Protein AF-A0A1G6CTB2-F1 (afdb_monomer)

Organism: NCBI:txid1159017

InterPro domains:
  IPR026988 YaaC-like protein [PF14175] (78-226)

Nearest PDB structures (foldseek):
  6eid-assembly2_B  TM=7.627E-01  e=9.384E+00  Chlamydomonas reinhardtii
  6eig-assembly1_A-2  TM=7.526E-01  e=9.384E+00  Chlamydomonas reinhardtii

Secondary structure (DSSP, 8-state):
---HHHHHHHHHHHHHHHHHHHHHHHHHTSPPP-PPBPEETTEEP------SS--TTSPP---S-HHHHHHHHHHHT----HHHHHHHHHHHHHHHHHHHHHHS-TTTHHHHHHHHHHHHHHHHHHHTT----SS-SEEEEE-SSS--GGGEEEEEESSSHHHHHHHHTT-----S-SS--EEEEEHHHHHHT-TTTHHHHHHH-TTSPP----EEEEEEEEETTTTEEEEEEEE-GGG-SHHHHHHHHTT--

Mean predicted aligned error: 9.95 Å

Foldseek 3Di:
DPPVVVVVVVVVVVVVVVVVVVVVVVVVPPPDPDFDFDDDVPHGDACPDDDPDDPPVDDDDDDPDPLVVVLVVLVVPDPVDPLSVLLSVLSVLLVVLVVVLVVDDPVPNVVSPLSSVLSNLSSVCSVVVQDADQDAQKDWDADPDDDDQQRIKIKRACGHSVQSVCVVVVNHADAPDPVGRTDMDGSLRVQCPDQVCVVVSCVVVVVDDRPDFDWADWGWGADPVVRDIDIDTHGDPVCPDPVNVVVVVVVPD

Sequence (253 aa):
MVDLTERIKTISDKVSANENSIKEIKDSLKPAKKREQLKIGVWPVCAYHAQINPELKSKTILTDSTWEYVEIYLKQKSDGSIKHKNAIFYWQQARNFYKATKSLDNNSKPLTTYYCFLNASKALLEIKKIPYDFSHGVSGRSENGHNNIKNEFVRLKTKGVLSGLCSYFEEAVIPKSKDEPHEEYSLKDVLYNLAYIHRSYNVTYPNQTELFIPILNPKIVRDKIKNKAWMQFELEPEHSNRTTLTRLESLNF

pLDDT: mean 88.49, std 9.58, range [48.53, 98.56]

Radius of gyration: 28.76 Å; Cα contacts (8 Å, |Δi|>4): 269; chains: 1; bounding box: 72×76×70 Å

Solvent-accessible surface area (backbone atoms only — not comparable to full-atom values): 14882 Å² total; per-residue (Å²): 129,83,60,65,67,59,56,52,50,55,50,51,53,52,50,54,51,48,53,50,52,53,47,52,50,52,60,71,66,49,74,78,79,86,74,61,66,34,57,62,87,90,44,74,50,67,90,86,73,96,63,98,76,72,69,82,83,58,82,85,78,90,72,99,42,73,70,56,53,52,51,50,51,50,64,74,68,53,82,80,43,71,45,48,53,48,18,54,53,25,40,53,50,12,54,51,26,49,57,52,31,73,74,45,56,84,85,58,24,61,62,33,47,49,50,14,51,54,24,41,50,49,17,49,32,35,71,71,67,50,73,61,43,94,49,64,18,64,49,78,48,73,56,92,74,76,95,44,54,73,42,28,30,42,31,42,26,67,49,6,45,47,24,29,51,25,49,73,69,74,56,57,63,63,49,77,40,92,91,40,54,29,37,79,45,34,42,46,61,56,48,64,72,33,74,93,48,28,69,65,45,40,73,75,40,71,91,55,84,83,87,74,79,71,73,37,81,75,33,32,33,59,45,79,88,78,72,44,71,48,82,44,64,44,60,48,79,92,57,66,41,70,71,53,48,54,58,58,59,73,65,71,125

Structure (mmCIF, N/CA/C/O backbone):
data_AF-A0A1G6CTB2-F1
#
_entry.id   AF-A0A1G6CTB2-F1
#
loop_
_atom_site.group_PDB
_atom_site.id
_atom_site.type_symbol
_atom_site.label_atom_id
_atom_site.label_alt_id
_atom_site.label_comp_id
_atom_site.label_asym_id
_atom_site.label_entity_id
_atom_site.label_seq_id
_atom_site.pdbx_PDB_ins_code
_atom_site.Cartn_x
_atom_site.Cartn_y
_atom_site.Cartn_z
_atom_site.occupancy
_atom_site.B_iso_or_equiv
_atom_site.auth_seq_id
_atom_site.auth_comp_id
_atom_site.auth_asym_id
_atom_site.auth_atom_id
_atom_site.pdbx_PDB_model_num
ATOM 1 N N . MET A 1 1 ? -46.965 -52.025 43.088 1.00 54.66 1 MET A N 1
ATOM 2 C CA . MET A 1 1 ? -47.226 -50.578 43.239 1.00 54.66 1 MET A CA 1
ATOM 3 C C . MET A 1 1 ? -45.895 -49.877 43.066 1.00 54.66 1 MET A C 1
ATOM 5 O O . MET A 1 1 ? -45.049 -50.025 43.931 1.00 54.66 1 MET A O 1
ATOM 9 N N . VAL A 1 2 ? -45.661 -49.248 41.912 1.00 56.00 2 VAL A N 1
ATOM 10 C CA . VAL A 1 2 ? -44.457 -48.427 41.705 1.00 56.00 2 VAL A CA 1
ATOM 11 C C . VAL A 1 2 ? -44.578 -47.233 42.644 1.00 56.00 2 VAL A C 1
ATOM 13 O O . VAL A 1 2 ? -45.615 -46.567 42.630 1.00 56.00 2 VAL A O 1
ATOM 16 N N . ASP A 1 3 ? -43.569 -47.033 43.485 1.00 72.19 3 ASP A N 1
ATOM 17 C CA . ASP A 1 3 ? -43.557 -46.021 44.533 1.00 72.19 3 ASP A CA 1
ATOM 18 C C . ASP A 1 3 ? -43.755 -44.628 43.914 1.00 72.19 3 ASP A C 1
ATOM 20 O O . ASP A 1 3 ? -42.919 -44.123 43.158 1.00 72.19 3 ASP A O 1
ATOM 24 N N . LEU A 1 4 ? -44.917 -44.021 44.183 1.00 74.75 4 LEU A N 1
ATOM 25 C CA . LEU A 1 4 ? -45.278 -42.692 43.682 1.00 74.75 4 LEU A CA 1
ATOM 26 C C . LEU A 1 4 ? -44.205 -41.657 44.045 1.00 74.75 4 LEU A C 1
ATOM 28 O O . LEU A 1 4 ? -43.952 -40.728 43.279 1.00 74.75 4 LEU A O 1
ATOM 32 N N . THR A 1 5 ? -43.557 -41.853 45.189 1.00 76.38 5 THR A N 1
ATOM 33 C CA . THR A 1 5 ? -42.525 -40.983 45.747 1.00 76.38 5 THR A CA 1
ATOM 34 C C . THR A 1 5 ? -41.281 -40.945 44.860 1.00 76.38 5 THR A C 1
ATOM 36 O O . THR A 1 5 ? -40.728 -39.877 44.592 1.00 76.38 5 THR A O 1
ATOM 39 N N . GLU A 1 6 ? -40.884 -42.094 44.315 1.00 78.94 6 GLU A N 1
ATOM 40 C CA . GLU A 1 6 ? -39.722 -42.230 43.434 1.00 78.94 6 GLU A CA 1
ATOM 41 C C . GLU A 1 6 ? -39.978 -41.583 42.061 1.00 78.94 6 GLU A C 1
ATOM 43 O O . GLU A 1 6 ? -39.122 -40.883 41.508 1.00 78.94 6 GLU A O 1
ATOM 48 N N . ARG A 1 7 ? -41.208 -41.711 41.543 1.00 78.12 7 ARG A N 1
ATOM 49 C CA . ARG A 1 7 ? -41.652 -41.010 40.325 1.00 78.12 7 ARG A CA 1
ATOM 50 C C . ARG A 1 7 ? -41.682 -39.494 40.500 1.00 78.12 7 ARG A C 1
ATOM 52 O O . ARG A 1 7 ? -41.230 -38.785 39.604 1.00 78.12 7 ARG A O 1
ATOM 59 N N . ILE A 1 8 ? -42.183 -39.000 41.633 1.00 83.00 8 ILE A N 1
ATOM 60 C CA . ILE A 1 8 ? -42.217 -37.562 41.943 1.00 83.00 8 ILE A CA 1
ATOM 61 C C . ILE A 1 8 ? -40.796 -37.000 42.022 1.00 83.00 8 ILE A C 1
ATOM 63 O O . ILE A 1 8 ? -40.519 -35.970 41.410 1.00 83.00 8 ILE A O 1
ATOM 67 N N . LYS A 1 9 ? -39.877 -37.707 42.690 1.00 84.94 9 LYS A N 1
ATOM 68 C CA . LYS A 1 9 ? -38.465 -37.310 42.770 1.00 84.94 9 LYS A CA 1
ATOM 69 C C . LYS A 1 9 ? -37.812 -37.247 41.387 1.00 84.94 9 LYS A C 1
ATOM 71 O O . LYS A 1 9 ? -37.237 -36.229 41.026 1.00 84.94 9 LYS A O 1
ATOM 76 N N . THR A 1 10 ? -38.015 -38.278 40.567 1.00 85.62 10 THR A N 1
ATOM 77 C CA . THR A 1 10 ? -37.486 -38.331 39.193 1.00 85.62 10 THR A CA 1
ATOM 78 C C . THR A 1 10 ? -38.015 -37.188 38.317 1.00 85.62 10 THR A C 1
ATOM 80 O O . THR A 1 10 ? -37.289 -36.643 37.486 1.00 85.62 10 THR A O 1
ATOM 83 N N . ILE A 1 11 ? -39.292 -36.822 38.471 1.00 86.38 11 ILE A N 1
ATOM 84 C CA . ILE A 1 11 ? -39.886 -35.685 37.756 1.00 86.38 11 ILE A CA 1
ATOM 85 C C . ILE A 1 11 ? -39.290 -34.368 38.262 1.00 86.38 11 ILE A C 1
ATOM 87 O O . ILE A 1 11 ? -38.926 -33.531 37.441 1.00 86.38 11 ILE A O 1
ATOM 91 N N . SER A 1 12 ? -39.133 -34.205 39.577 1.00 89.62 12 SER A N 1
ATOM 92 C CA . SER A 1 12 ? -38.506 -33.023 40.180 1.00 89.62 12 SER A CA 1
ATOM 93 C C . SER A 1 12 ? -37.077 -32.816 39.673 1.00 89.62 12 SER A C 1
ATOM 95 O O . SER A 1 12 ? -36.737 -31.720 39.236 1.00 89.62 12 SER A O 1
ATOM 97 N N . ASP A 1 13 ? -36.268 -33.877 39.636 1.00 90.38 13 ASP A N 1
ATOM 98 C CA . ASP A 1 13 ? -34.885 -33.819 39.154 1.00 90.38 13 ASP A CA 1
ATOM 99 C C . ASP A 1 13 ? -34.822 -33.425 37.667 1.00 90.38 13 ASP A C 1
ATOM 101 O O . ASP A 1 13 ? -33.994 -32.605 37.262 1.00 90.38 13 ASP A O 1
ATOM 105 N N . LYS A 1 14 ? -35.746 -33.945 36.843 1.00 90.06 14 LYS A N 1
ATOM 106 C CA . LYS A 1 14 ? -35.874 -33.558 35.426 1.00 90.06 14 LYS A CA 1
ATOM 107 C C . LYS A 1 14 ? -36.301 -32.103 35.249 1.00 90.06 14 LYS A C 1
ATOM 109 O O . LYS A 1 14 ? -35.814 -31.444 34.333 1.00 90.06 14 LYS A O 1
ATOM 114 N N . VAL A 1 15 ? -37.199 -31.601 36.096 1.00 91.62 15 VAL A N 1
ATOM 115 C CA . VAL A 1 15 ? -37.617 -30.192 36.072 1.00 91.62 15 VAL A CA 1
ATOM 116 C C . VAL A 1 15 ? -36.431 -29.292 36.408 1.00 91.62 15 VAL A C 1
ATOM 118 O O . VAL A 1 15 ? -36.141 -28.387 35.631 1.00 91.62 15 VAL A O 1
ATOM 121 N N . SER A 1 16 ? -35.677 -29.593 37.467 1.00 90.75 16 SER A N 1
ATOM 122 C CA . SER A 1 16 ? -34.482 -28.821 37.830 1.00 90.75 16 SER A CA 1
ATOM 123 C C . SER A 1 16 ? -33.389 -28.873 36.756 1.00 90.75 16 SER A C 1
ATOM 125 O O . SER A 1 16 ? -32.754 -27.858 36.467 1.00 90.75 16 SER A O 1
ATOM 127 N N . ALA A 1 17 ? -33.182 -30.026 36.111 1.00 90.88 17 ALA A N 1
ATOM 128 C CA . ALA A 1 17 ? -32.253 -30.142 34.987 1.00 90.88 17 ALA A CA 1
ATOM 129 C C . ALA A 1 17 ? -32.685 -29.267 33.797 1.00 90.88 17 ALA A C 1
ATOM 131 O O . ALA A 1 17 ? -31.875 -28.514 33.259 1.00 90.88 17 ALA A O 1
ATOM 132 N N . ASN A 1 18 ? -33.971 -29.300 33.435 1.00 90.06 18 ASN A N 1
ATOM 133 C CA . ASN A 1 18 ? -34.516 -28.471 32.362 1.00 90.06 18 ASN A CA 1
ATOM 134 C C . ASN A 1 18 ? -34.436 -26.974 32.688 1.00 90.06 18 ASN A C 1
ATOM 136 O O . ASN A 1 18 ? -34.104 -26.180 31.812 1.00 90.06 18 ASN A O 1
ATOM 140 N N . GLU A 1 19 ? -34.707 -26.572 33.932 1.00 92.69 19 GLU A N 1
ATOM 141 C CA . GLU A 1 19 ? -34.558 -25.183 34.382 1.00 92.69 19 GLU A CA 1
ATOM 142 C C . GLU A 1 19 ? -33.117 -24.691 34.225 1.00 92.69 19 GLU A C 1
ATOM 144 O O . GLU A 1 19 ? -32.894 -23.584 33.724 1.00 92.69 19 GLU A O 1
ATOM 149 N N . ASN A 1 20 ? -32.139 -25.529 34.576 1.00 90.31 20 ASN A N 1
ATOM 150 C CA . ASN A 1 20 ? -30.723 -25.225 34.391 1.00 90.31 20 ASN A CA 1
ATOM 151 C C . ASN A 1 20 ? -30.353 -25.118 32.906 1.00 90.31 20 ASN A C 1
ATOM 153 O O . ASN A 1 20 ? -29.757 -24.117 32.511 1.00 90.31 20 ASN A O 1
ATOM 157 N N . SER A 1 21 ? -30.778 -26.060 32.059 1.00 89.38 21 SER A N 1
ATOM 158 C CA . SER A 1 21 ? -30.534 -25.984 30.610 1.00 89.38 21 SER A CA 1
ATOM 159 C C . SER A 1 21 ? -31.192 -24.758 29.972 1.00 89.38 21 SER A C 1
ATOM 161 O O . SER A 1 21 ? -30.591 -24.085 29.138 1.00 89.38 21 SER A O 1
ATOM 163 N N . ILE A 1 22 ? -32.411 -24.401 30.387 1.00 89.12 22 ILE A N 1
ATOM 164 C CA . ILE A 1 22 ? -33.092 -23.183 29.924 1.00 89.12 22 ILE A CA 1
ATOM 165 C C . ILE A 1 22 ? -32.323 -21.937 30.368 1.00 89.12 22 ILE A C 1
ATOM 167 O O . ILE A 1 22 ? -32.232 -20.971 29.608 1.00 89.12 22 ILE A O 1
ATOM 171 N N . LYS A 1 23 ? -31.771 -21.933 31.585 1.00 89.50 23 LYS A N 1
ATOM 172 C CA . LYS A 1 23 ? -30.950 -20.831 32.091 1.00 89.50 23 LYS A CA 1
ATOM 173 C C . LYS A 1 23 ? -29.655 -20.688 31.294 1.00 89.50 23 LYS A C 1
ATOM 175 O O . LYS A 1 23 ? -29.348 -19.577 30.876 1.00 89.50 23 LYS A O 1
ATOM 180 N N . GLU A 1 24 ? -28.962 -21.786 31.009 1.00 86.81 24 GLU A N 1
ATOM 181 C CA . GLU A 1 24 ? -27.762 -21.803 30.163 1.00 86.81 24 GLU A CA 1
ATOM 182 C C . GLU A 1 24 ? -28.057 -21.305 28.746 1.00 86.81 24 GLU A C 1
ATOM 184 O O . GLU A 1 24 ? -27.344 -20.444 28.231 1.00 86.81 24 GLU A O 1
ATOM 189 N N . ILE A 1 25 ? -29.157 -21.762 28.139 1.00 83.06 25 ILE A N 1
ATOM 190 C CA . ILE A 1 25 ? -29.600 -21.287 26.824 1.00 83.06 25 ILE A CA 1
ATOM 191 C C . ILE A 1 25 ? -29.887 -19.785 26.879 1.00 83.06 25 ILE A C 1
ATOM 193 O O . ILE A 1 25 ? -29.375 -19.034 26.051 1.00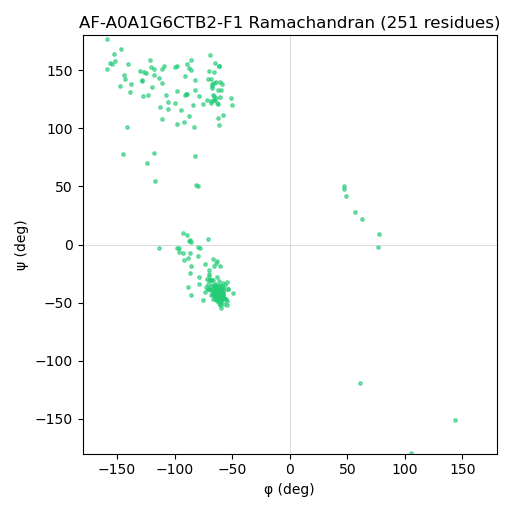 83.06 25 ILE A O 1
ATOM 197 N N . LYS A 1 26 ? -30.642 -19.311 27.877 1.00 83.56 26 LYS A N 1
ATOM 198 C CA . LYS A 1 26 ? -30.921 -17.878 28.055 1.00 83.56 26 LYS A CA 1
ATOM 199 C C . LYS A 1 26 ? -29.645 -17.065 28.248 1.00 83.56 26 LYS A C 1
ATOM 201 O O . LYS A 1 26 ? -29.551 -15.977 27.692 1.00 83.56 26 LYS A O 1
ATOM 206 N N . ASP A 1 27 ? -28.680 -17.572 29.005 1.00 77.12 27 ASP A N 1
ATOM 207 C CA . ASP A 1 27 ? -27.396 -16.909 29.224 1.00 77.12 27 ASP A CA 1
ATOM 208 C C . ASP A 1 27 ? -26.535 -16.891 27.952 1.00 77.12 27 ASP A C 1
ATOM 210 O O . ASP A 1 27 ? -25.906 -15.873 27.671 1.00 77.12 27 ASP A O 1
ATOM 214 N N . SER A 1 28 ? -26.575 -17.949 27.135 1.00 72.56 28 SER A N 1
ATOM 215 C CA . SER A 1 28 ? -25.893 -18.009 25.832 1.00 72.56 28 SER A CA 1
ATOM 216 C C . SER A 1 28 ? -26.527 -17.099 24.771 1.00 72.56 28 SER A C 1
ATOM 218 O O . SER A 1 28 ? -25.828 -16.566 23.913 1.00 72.56 28 SER A O 1
ATOM 220 N N . LEU A 1 29 ? -27.844 -16.883 24.855 1.00 76.19 29 LEU A N 1
ATOM 221 C CA . LEU A 1 29 ? -28.611 -16.013 23.960 1.00 76.19 29 LEU A CA 1
ATOM 222 C C . LEU A 1 29 ? -28.622 -14.549 24.414 1.00 76.19 29 LEU A C 1
ATOM 224 O O . LEU A 1 29 ? -29.130 -13.691 23.687 1.00 76.19 29 LEU A O 1
ATOM 228 N N . LYS A 1 30 ? -28.095 -14.231 25.606 1.00 73.44 30 LYS A N 1
ATOM 229 C CA . LYS A 1 30 ? -28.006 -12.840 26.055 1.00 73.44 30 LYS A CA 1
ATOM 230 C C . LYS A 1 30 ? -27.146 -12.058 25.063 1.00 73.44 30 LYS A C 1
ATOM 232 O O . LYS A 1 30 ? -26.003 -12.446 24.810 1.00 73.44 30 LYS A O 1
ATOM 237 N N . PRO A 1 31 ? -27.646 -10.927 24.535 1.00 67.06 31 PRO A N 1
ATOM 238 C CA . PRO A 1 31 ? -26.844 -10.097 23.659 1.00 67.06 31 PRO A CA 1
ATOM 239 C C . PRO A 1 31 ? -25.588 -9.660 24.408 1.00 67.06 31 PRO A C 1
ATOM 241 O O . PRO A 1 31 ? -25.643 -9.296 25.590 1.00 67.06 31 PRO A O 1
ATOM 244 N N . ALA A 1 32 ? -24.448 -9.694 23.717 1.00 67.38 32 ALA A N 1
ATOM 245 C CA . ALA A 1 32 ? -23.194 -9.225 24.278 1.00 67.38 32 ALA A CA 1
ATOM 246 C C . ALA A 1 32 ? -23.402 -7.818 24.853 1.00 67.38 32 ALA A C 1
ATOM 248 O O . ALA A 1 32 ? -23.899 -6.920 24.168 1.00 67.38 32 ALA A O 1
ATOM 249 N N . LYS A 1 33 ? -23.045 -7.628 26.131 1.00 70.25 33 LYS A N 1
ATOM 250 C CA . LYS A 1 33 ? -23.223 -6.346 26.821 1.00 70.25 33 LYS A CA 1
ATOM 251 C C . LYS A 1 33 ? -22.635 -5.235 25.954 1.00 70.25 33 LYS A C 1
ATOM 253 O O . LYS A 1 33 ? -21.441 -5.264 25.651 1.00 70.25 33 LYS A O 1
ATOM 258 N N . LYS A 1 34 ? -23.461 -4.262 25.557 1.00 71.81 34 LYS A N 1
ATOM 259 C CA . LYS A 1 34 ? -23.013 -3.140 24.729 1.00 71.81 34 LYS A CA 1
ATOM 260 C C . LYS A 1 34 ? -21.960 -2.361 25.516 1.00 71.81 34 LYS A C 1
ATOM 262 O O . LYS A 1 34 ? -22.262 -1.743 26.534 1.00 71.81 34 LYS A O 1
ATOM 267 N N . ARG A 1 35 ? -20.705 -2.457 25.080 1.00 80.56 35 ARG A N 1
ATOM 268 C CA . ARG A 1 35 ? -19.583 -1.726 25.675 1.00 80.56 35 ARG A CA 1
ATOM 269 C C . ARG A 1 35 ? -19.460 -0.381 24.984 1.00 80.56 35 ARG A C 1
ATOM 271 O O . ARG A 1 35 ? -19.454 -0.314 23.748 1.00 80.56 35 ARG A O 1
ATOM 278 N N . GLU A 1 36 ? -19.392 0.668 25.792 1.00 82.81 36 GLU A N 1
ATOM 279 C CA . GLU A 1 36 ? -19.171 2.020 25.303 1.00 82.81 36 GLU A CA 1
ATOM 280 C C . GLU A 1 36 ? -17.757 2.161 24.744 1.00 82.81 36 GLU A C 1
ATOM 282 O O . GLU A 1 36 ? -16.795 1.591 25.267 1.00 82.81 36 GLU A O 1
ATOM 287 N N . GLN A 1 37 ? -17.650 2.925 23.660 1.00 87.94 37 GLN A N 1
ATOM 288 C CA . GLN A 1 37 ? -16.366 3.295 23.090 1.00 87.94 37 GLN A CA 1
ATOM 289 C C . GLN A 1 37 ? -15.609 4.195 24.068 1.00 87.94 37 GLN A C 1
ATOM 291 O O . GLN A 1 37 ? -16.188 5.095 24.680 1.00 87.94 37 GLN A O 1
ATOM 296 N N . LEU A 1 38 ? -14.307 3.958 24.194 1.00 88.62 38 LEU A N 1
ATOM 297 C CA . LEU A 1 38 ? -13.404 4.806 24.952 1.00 88.62 38 LEU A CA 1
ATOM 298 C C . LEU A 1 38 ? -13.412 6.221 24.361 1.00 88.62 38 LEU A C 1
ATOM 300 O O . LEU A 1 38 ? -13.279 6.393 23.150 1.00 88.62 38 LEU A O 1
ATOM 304 N N . LYS A 1 39 ? -13.538 7.232 25.221 1.00 88.19 39 LYS A N 1
ATOM 305 C CA . LYS A 1 39 ? -13.515 8.646 24.837 1.00 88.19 39 LYS A CA 1
ATOM 306 C C . LYS A 1 39 ? -12.456 9.409 25.623 1.00 88.19 39 LYS A C 1
ATOM 308 O O . LYS A 1 39 ? -12.211 9.099 26.789 1.00 88.19 39 LYS A O 1
ATOM 313 N N . ILE A 1 40 ? -11.875 10.424 24.990 1.00 82.75 40 ILE A N 1
ATOM 314 C CA . ILE A 1 40 ? -11.077 11.468 25.639 1.00 82.75 40 ILE A CA 1
ATOM 315 C C . ILE A 1 40 ? -11.890 12.761 25.538 1.00 82.75 40 ILE A C 1
ATOM 317 O O . ILE A 1 40 ? -12.085 13.307 24.451 1.00 82.75 40 ILE A O 1
ATOM 321 N N . GLY A 1 41 ? -12.437 13.213 26.669 1.00 85.38 41 GLY A N 1
ATOM 322 C CA . GLY A 1 41 ? -13.473 14.247 26.673 1.00 85.38 41 GLY A CA 1
ATOM 323 C C . GLY A 1 41 ? -14.708 13.774 25.900 1.00 85.38 41 GLY A C 1
ATOM 324 O O . GLY A 1 41 ? -15.313 12.761 26.250 1.00 85.38 41 GLY A O 1
ATOM 325 N N . VAL A 1 42 ? -15.059 14.485 24.827 1.00 86.62 42 VAL A N 1
ATOM 326 C CA . VAL A 1 42 ? -16.184 14.137 23.937 1.00 86.62 42 VAL A CA 1
ATOM 327 C C . VAL A 1 42 ? -15.773 13.266 22.746 1.00 86.62 42 VAL A C 1
ATOM 329 O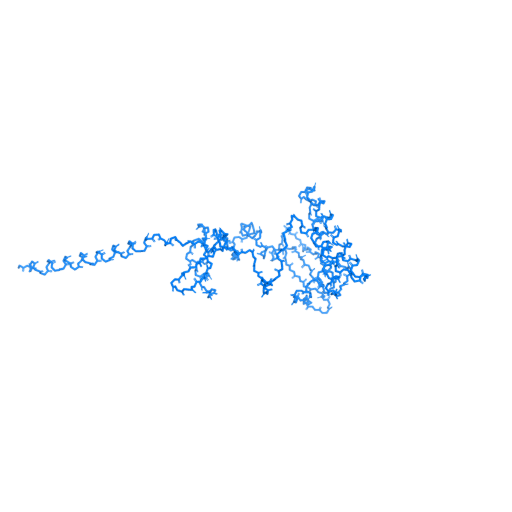 O . VAL A 1 42 ? -16.636 12.687 22.086 1.00 86.62 42 VAL A O 1
ATOM 332 N N . TRP A 1 43 ? -14.470 13.142 22.480 1.00 84.12 43 TRP A N 1
ATOM 333 C CA . TRP A 1 43 ? -13.957 12.535 21.256 1.00 84.12 43 T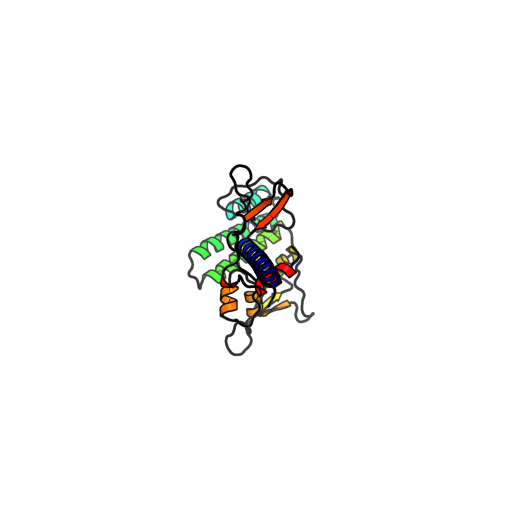RP A CA 1
ATOM 334 C C . TRP A 1 43 ? -13.732 11.030 21.416 1.00 84.12 43 TRP A C 1
ATOM 336 O O . TRP A 1 43 ? -13.060 10.615 22.365 1.00 84.12 43 TRP A O 1
ATOM 346 N N . PRO A 1 44 ? -14.261 10.194 20.505 1.00 86.00 44 PRO A N 1
ATOM 347 C CA . PRO A 1 44 ? -13.996 8.764 20.511 1.00 86.00 44 PRO A CA 1
ATOM 348 C C . PRO A 1 44 ? -12.531 8.469 20.179 1.00 86.00 44 PRO A C 1
ATOM 350 O O . PRO A 1 44 ? -11.967 8.999 19.220 1.00 86.00 44 PRO A O 1
ATOM 353 N N . VAL A 1 45 ? -11.923 7.567 20.947 1.00 85.69 45 VAL A N 1
ATOM 354 C CA . VAL A 1 45 ? -10.611 7.012 20.614 1.00 85.69 45 VAL A CA 1
ATOM 355 C C . VAL A 1 45 ? -10.806 6.008 19.481 1.00 85.69 45 VAL A C 1
ATOM 357 O O . VAL A 1 45 ? -11.566 5.042 19.617 1.00 85.69 45 VAL A O 1
ATOM 360 N N . CYS A 1 46 ? -10.134 6.250 18.357 1.00 79.06 46 CYS A N 1
ATOM 361 C CA . CYS A 1 46 ? -10.169 5.379 17.185 1.00 79.06 46 CYS A CA 1
ATOM 362 C C . CYS A 1 46 ? -8.756 4.887 16.854 1.00 79.06 46 CYS A C 1
ATOM 364 O O . CYS A 1 46 ? -7.765 5.553 17.160 1.00 79.06 46 CYS A O 1
ATOM 366 N N . ALA A 1 47 ? -8.671 3.716 16.228 1.00 71.25 47 ALA A N 1
ATOM 367 C CA . ALA A 1 47 ? -7.427 3.205 15.671 1.00 71.25 47 ALA A CA 1
ATOM 368 C C . ALA A 1 47 ? -7.238 3.836 14.288 1.00 71.25 47 ALA A C 1
ATOM 370 O O . ALA A 1 47 ? -7.912 3.445 13.341 1.00 71.25 47 ALA A O 1
ATOM 371 N N . TYR A 1 48 ? -6.392 4.862 14.188 1.00 64.94 48 TYR A N 1
ATOM 372 C CA . TYR A 1 48 ? -6.237 5.597 12.933 1.00 64.94 48 TYR A CA 1
ATOM 373 C C . TYR A 1 48 ? -5.224 4.929 12.000 1.00 64.94 48 TYR A C 1
ATOM 375 O O . TYR A 1 48 ? -5.538 4.778 10.832 1.00 64.94 48 TYR A O 1
ATOM 383 N N . HIS A 1 49 ? -4.068 4.471 12.498 1.00 64.31 49 HIS A N 1
ATOM 384 C CA . HIS A 1 49 ? -3.067 3.711 11.733 1.00 64.31 49 HIS A CA 1
ATOM 385 C C . HIS A 1 49 ? -2.169 2.908 12.688 1.00 64.31 49 HIS A C 1
ATOM 387 O O . HIS A 1 49 ? -1.933 3.341 13.818 1.00 64.31 49 HIS A O 1
ATOM 393 N N . ALA A 1 50 ? -1.633 1.772 12.235 1.00 58.50 50 ALA A N 1
ATOM 394 C CA . ALA A 1 50 ? -0.551 1.092 12.941 1.00 58.50 50 ALA A CA 1
ATOM 395 C C . ALA A 1 50 ? 0.746 1.901 12.769 1.00 58.50 50 ALA A C 1
ATOM 397 O O . ALA A 1 50 ? 1.156 2.195 11.647 1.00 58.50 50 ALA A O 1
ATOM 398 N N . GLN A 1 51 ? 1.376 2.286 13.877 1.00 61.19 51 GLN A N 1
ATOM 399 C CA . GLN A 1 51 ? 2.679 2.949 13.883 1.00 61.19 51 GLN A CA 1
ATOM 400 C C . GLN A 1 51 ? 3.639 2.127 14.737 1.00 61.19 51 GLN A C 1
ATOM 402 O O . GLN A 1 51 ? 3.316 1.801 15.876 1.00 61.19 51 GLN A O 1
ATOM 407 N N . ILE A 1 52 ? 4.814 1.811 14.190 1.00 57.00 52 ILE A N 1
ATOM 408 C CA . ILE A 1 52 ? 5.835 1.007 14.879 1.00 57.00 52 ILE A CA 1
ATOM 409 C C . ILE A 1 52 ? 6.490 1.816 16.017 1.00 57.00 52 ILE A C 1
ATOM 411 O O . ILE A 1 52 ? 6.839 1.245 17.040 1.00 57.00 52 ILE A O 1
ATOM 415 N N . ASN A 1 53 ? 6.571 3.149 15.889 1.00 73.06 53 ASN A N 1
ATOM 416 C CA . ASN A 1 53 ? 7.093 4.068 16.912 1.00 73.06 53 ASN A CA 1
ATOM 417 C C . ASN A 1 53 ? 6.324 5.409 16.893 1.00 73.06 53 ASN A C 1
ATOM 419 O O . ASN A 1 53 ? 6.807 6.381 16.307 1.00 73.06 53 ASN A O 1
ATOM 423 N N . PRO A 1 54 ? 5.106 5.485 17.463 1.00 68.75 54 PRO A N 1
ATOM 424 C CA . PRO A 1 54 ? 4.301 6.703 17.415 1.00 68.75 54 PRO A CA 1
ATOM 425 C C . PRO A 1 54 ? 4.924 7.832 18.249 1.00 68.75 54 PRO A C 1
ATOM 427 O O . PRO A 1 54 ? 5.084 7.716 19.4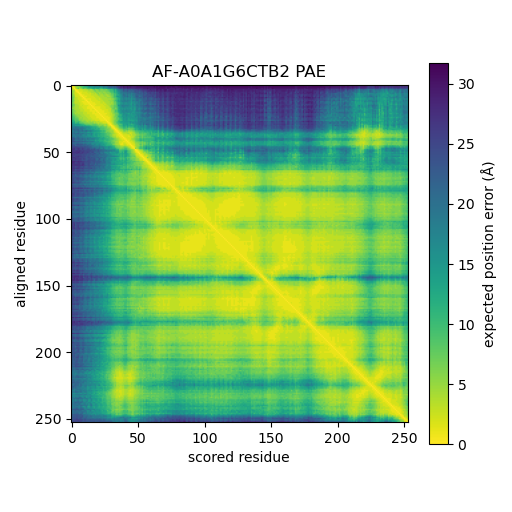66 1.00 68.75 54 PRO A O 1
ATOM 430 N N . GLU A 1 55 ? 5.213 8.974 17.623 1.00 75.69 55 GLU A N 1
ATOM 431 C CA . GLU A 1 55 ? 5.679 10.169 18.333 1.00 75.69 55 GLU A CA 1
ATOM 432 C C . GLU A 1 55 ? 4.492 10.945 18.932 1.00 75.69 55 GLU A C 1
ATOM 434 O O . GLU A 1 55 ? 4.074 11.994 18.437 1.00 75.69 55 GLU A O 1
ATOM 439 N N . LEU A 1 56 ? 3.942 10.426 20.035 1.00 75.69 56 LEU A N 1
ATOM 440 C CA . LEU A 1 56 ? 2.743 10.969 20.698 1.00 75.69 56 LEU A CA 1
ATOM 441 C C . LEU A 1 56 ? 2.922 12.381 21.282 1.00 75.69 56 LEU A C 1
ATOM 443 O O . LEU A 1 56 ? 1.941 13.038 21.618 1.00 75.69 56 LEU A O 1
ATOM 447 N N . LYS A 1 57 ? 4.169 12.839 21.441 1.00 80.25 57 LYS A N 1
ATOM 448 C CA . LYS A 1 57 ? 4.501 14.172 21.970 1.00 80.25 57 LYS A CA 1
ATOM 449 C C . LYS A 1 57 ? 4.669 15.228 20.876 1.00 80.25 57 LYS A C 1
ATOM 451 O O . LYS A 1 57 ? 4.844 16.404 21.196 1.00 80.25 57 LYS A O 1
ATOM 456 N N . SER A 1 58 ? 4.655 14.822 19.608 1.00 78.50 58 SER A N 1
ATOM 457 C CA . SER A 1 58 ? 4.777 15.755 18.492 1.00 78.50 58 SER A CA 1
ATOM 458 C C . SER A 1 58 ? 3.553 16.674 18.426 1.00 78.50 58 SER A C 1
ATOM 460 O O . SER A 1 58 ? 2.440 16.305 18.809 1.00 78.50 58 SER A O 1
ATOM 462 N N . LYS A 1 59 ? 3.750 17.911 17.957 1.00 81.06 59 LYS A N 1
ATOM 463 C CA . LYS A 1 59 ? 2.624 18.819 17.716 1.00 81.06 59 LYS A CA 1
ATOM 464 C C . LYS A 1 59 ? 1.775 18.250 16.582 1.00 81.06 59 LYS A C 1
ATOM 466 O O . LYS A 1 59 ? 2.283 18.048 15.482 1.00 81.06 59 LYS A O 1
ATOM 471 N N . THR A 1 60 ? 0.486 18.042 16.833 1.00 80.31 60 THR A N 1
ATOM 472 C CA . THR A 1 60 ? -0.467 17.690 15.777 1.00 80.31 60 THR A CA 1
ATOM 473 C C . THR A 1 60 ? -0.608 18.861 14.814 1.00 80.31 60 THR A C 1
ATOM 475 O O . THR A 1 60 ? -0.868 19.989 15.233 1.00 80.31 60 THR A O 1
ATOM 478 N N . ILE A 1 61 ? -0.439 18.592 13.523 1.00 82.06 61 ILE A N 1
ATOM 479 C CA . ILE A 1 61 ? -0.574 19.599 12.474 1.00 82.06 61 ILE A CA 1
ATOM 480 C C . ILE A 1 61 ? -1.891 19.348 11.756 1.00 82.06 61 ILE A C 1
ATOM 482 O O . ILE A 1 61 ? -2.092 18.292 11.160 1.00 82.06 61 ILE A O 1
ATOM 486 N N . LEU A 1 62 ? -2.795 20.322 11.849 1.00 85.25 62 LEU A N 1
ATOM 487 C CA . LEU A 1 62 ? -4.050 20.321 11.111 1.00 85.25 62 LEU A CA 1
ATOM 488 C C . LEU A 1 62 ? -3.781 20.889 9.718 1.00 85.25 62 LEU A C 1
ATOM 490 O O . LEU A 1 62 ? -3.319 22.020 9.585 1.00 85.25 62 LEU A O 1
ATOM 494 N N . THR A 1 63 ? -4.037 20.090 8.689 1.00 87.75 63 THR A N 1
ATOM 495 C CA . THR A 1 63 ? -3.888 20.493 7.291 1.00 87.75 63 THR A CA 1
ATOM 496 C C . THR A 1 63 ? -4.995 19.866 6.456 1.00 87.75 63 THR A C 1
ATOM 498 O O . THR A 1 63 ? -5.397 18.728 6.691 1.00 87.75 63 THR A O 1
ATOM 501 N N . ASP A 1 64 ? -5.486 20.623 5.487 1.00 90.94 64 ASP A N 1
ATOM 502 C CA . ASP A 1 64 ? -6.407 20.189 4.438 1.00 90.94 64 ASP A CA 1
ATOM 503 C C . ASP A 1 64 ? -5.669 19.626 3.206 1.00 90.94 64 ASP A C 1
ATOM 505 O O . ASP A 1 64 ? -6.282 18.996 2.344 1.00 90.94 64 ASP A O 1
ATOM 509 N N . SER A 1 65 ? -4.343 19.807 3.131 1.00 93.19 65 SER A N 1
ATOM 510 C CA . SER A 1 65 ? -3.511 19.430 1.990 1.00 93.19 65 SER A CA 1
ATOM 511 C C . SER A 1 65 ? -2.159 18.873 2.438 1.00 93.19 65 SER A C 1
ATOM 513 O O . SER A 1 65 ? -1.201 19.600 2.713 1.00 93.19 65 SER A O 1
ATOM 515 N N . THR A 1 66 ? -2.036 17.544 2.415 1.00 92.94 66 THR A N 1
ATOM 516 C CA . THR A 1 66 ? -0.762 16.851 2.676 1.00 92.94 66 THR A CA 1
ATOM 517 C C . THR A 1 66 ? 0.343 17.291 1.713 1.00 92.94 66 THR A C 1
ATOM 519 O O . THR A 1 66 ? 1.503 17.397 2.109 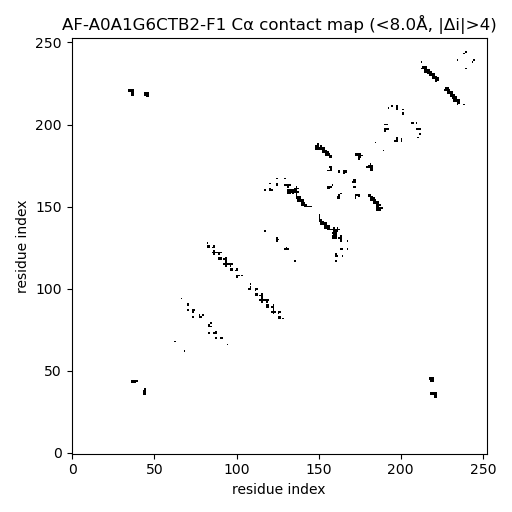1.00 92.94 66 THR A O 1
ATOM 522 N N . TRP A 1 67 ? -0.014 17.618 0.466 1.00 96.06 67 TRP A N 1
ATOM 523 C CA . TRP A 1 67 ? 0.906 18.151 -0.538 1.00 96.06 67 TRP A CA 1
ATOM 524 C C . TRP A 1 67 ? 1.550 19.468 -0.106 1.00 96.06 67 TRP A C 1
ATOM 526 O O . TRP A 1 67 ? 2.766 19.620 -0.221 1.00 96.06 67 TRP A O 1
ATOM 536 N N . GLU A 1 68 ? 0.747 20.410 0.385 1.00 95.19 68 GLU A N 1
ATOM 537 C CA . GLU A 1 68 ? 1.230 21.731 0.798 1.00 95.19 68 GLU A CA 1
ATOM 538 C C . GLU A 1 68 ? 1.993 21.659 2.107 1.00 95.19 68 GLU A C 1
ATOM 540 O O . GLU A 1 68 ? 3.061 22.259 2.218 1.00 95.19 68 GLU A O 1
ATOM 545 N N . TYR A 1 69 ? 1.502 20.864 3.058 1.00 94.62 69 TYR A N 1
ATOM 546 C CA . TYR A 1 69 ? 2.200 20.635 4.313 1.00 94.62 69 TYR A CA 1
ATOM 547 C C . TYR A 1 69 ? 3.632 20.131 4.083 1.00 94.62 69 TYR A C 1
ATOM 549 O O . TYR A 1 69 ? 4.584 20.727 4.589 1.00 94.62 69 TYR A O 1
ATOM 557 N N . VAL A 1 70 ? 3.801 19.074 3.282 1.00 95.25 70 VAL A N 1
ATOM 558 C CA . VAL A 1 70 ? 5.132 18.524 2.991 1.00 95.25 70 VAL A CA 1
ATOM 559 C C . VAL A 1 70 ? 5.979 19.532 2.216 1.00 95.25 70 VAL A C 1
ATOM 561 O O . VAL A 1 70 ? 7.151 19.700 2.531 1.00 95.25 70 VAL A O 1
ATOM 564 N N . GLU A 1 71 ? 5.414 20.261 1.251 1.00 96.06 71 GLU A N 1
ATOM 565 C CA . GLU A 1 71 ? 6.167 21.273 0.502 1.00 96.06 71 GLU A CA 1
ATOM 566 C C . GLU A 1 71 ? 6.694 22.396 1.414 1.00 96.06 71 GLU A C 1
ATOM 568 O O . GLU A 1 71 ? 7.859 22.786 1.306 1.00 96.06 71 GLU A O 1
ATOM 573 N N . ILE A 1 72 ? 5.865 22.889 2.340 1.00 94.88 72 ILE A N 1
ATOM 574 C CA . ILE A 1 72 ? 6.256 23.884 3.348 1.00 94.88 72 ILE A CA 1
ATOM 575 C C . ILE A 1 72 ? 7.322 23.303 4.275 1.00 94.88 72 ILE A C 1
ATO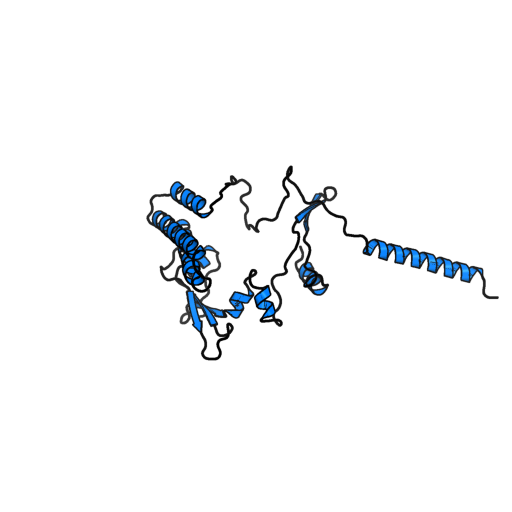M 577 O O . ILE A 1 72 ? 8.339 23.957 4.507 1.00 94.88 72 ILE A O 1
ATOM 581 N N . TYR A 1 73 ? 7.127 22.075 4.763 1.00 93.81 73 TYR A N 1
ATOM 582 C CA . TYR A 1 73 ? 8.093 21.385 5.616 1.00 93.81 73 TYR A CA 1
ATOM 583 C C . TYR A 1 73 ? 9.463 21.279 4.937 1.00 93.81 73 TYR A C 1
ATOM 585 O O . TYR A 1 73 ? 10.480 21.636 5.535 1.00 93.81 73 TYR A O 1
ATOM 593 N N . LEU A 1 74 ? 9.491 20.860 3.667 1.00 95.44 74 LEU A N 1
ATOM 594 C CA . LEU A 1 74 ? 10.716 20.805 2.880 1.00 95.44 74 LEU A CA 1
ATOM 595 C C . LEU A 1 74 ? 11.329 22.203 2.763 1.00 95.44 74 LEU A C 1
ATOM 597 O O . LEU A 1 74 ? 12.485 22.382 3.126 1.00 95.44 74 LEU A O 1
ATOM 601 N N . LYS A 1 75 ? 10.584 23.229 2.345 1.00 95.12 75 LYS A N 1
ATOM 602 C CA . LYS A 1 75 ? 11.135 24.591 2.211 1.00 95.12 75 LYS A CA 1
ATOM 603 C C . LYS A 1 75 ? 11.713 25.135 3.525 1.00 95.12 75 LYS A C 1
ATOM 605 O O . LYS A 1 75 ? 12.797 25.706 3.511 1.00 95.12 75 LYS A O 1
ATOM 610 N N . GLN A 1 76 ? 11.036 24.915 4.653 1.00 94.12 76 GLN A N 1
ATOM 611 C CA . GLN A 1 76 ? 11.482 25.371 5.976 1.00 94.12 76 GLN A CA 1
ATOM 612 C C . GLN A 1 76 ? 12.742 24.656 6.472 1.00 94.12 76 GLN A C 1
ATOM 614 O O . GLN A 1 76 ? 13.558 25.259 7.163 1.00 94.12 76 GLN A O 1
ATOM 619 N N . LYS A 1 77 ? 12.896 23.368 6.152 1.00 92.56 77 LYS A N 1
ATOM 620 C CA . LYS A 1 77 ? 14.046 22.547 6.564 1.00 92.56 77 LYS A CA 1
ATOM 621 C C . LYS A 1 77 ? 15.181 22.534 5.542 1.00 92.56 77 LYS A C 1
ATOM 623 O O . LYS A 1 77 ? 16.101 21.735 5.679 1.00 92.56 77 LYS A O 1
ATOM 628 N N . SER A 1 78 ? 15.113 23.393 4.529 1.00 91.81 78 SER A N 1
ATOM 629 C CA . SER A 1 78 ? 16.115 23.454 3.474 1.00 91.81 78 SER A CA 1
ATOM 630 C C . SER A 1 78 ? 17.484 23.848 4.008 1.00 91.81 78 SER A C 1
ATOM 632 O O . SER A 1 78 ? 17.664 24.943 4.529 1.00 91.81 78 SER A O 1
ATOM 634 N N . ASP A 1 79 ? 18.466 22.976 3.786 1.00 91.25 79 ASP A N 1
ATOM 635 C CA . ASP A 1 79 ? 19.889 23.237 4.025 1.00 91.25 79 ASP A CA 1
ATOM 636 C C . ASP A 1 79 ? 20.587 23.887 2.812 1.00 91.25 79 ASP A C 1
ATOM 638 O O . ASP A 1 79 ? 21.794 24.112 2.820 1.00 91.25 79 ASP A O 1
ATOM 642 N N . GLY A 1 80 ? 19.835 24.183 1.743 1.00 90.38 80 GLY A N 1
ATOM 643 C CA . GLY A 1 80 ? 20.349 24.773 0.504 1.00 90.38 80 GLY A CA 1
ATOM 644 C C . GLY A 1 80 ? 21.090 23.788 -0.407 1.00 90.38 80 GLY A C 1
ATOM 645 O O . GLY A 1 80 ? 21.486 24.174 -1.513 1.00 90.38 80 GLY A O 1
ATOM 646 N N . SER A 1 81 ? 21.241 22.526 0.009 1.00 94.44 81 SER A N 1
ATOM 647 C CA . SER A 1 81 ? 21.918 21.493 -0.772 1.00 94.44 81 SER A CA 1
ATOM 648 C C . SER A 1 81 ? 21.177 21.168 -2.069 1.00 94.44 81 SER A C 1
ATOM 650 O O . SER A 1 81 ? 19.962 21.352 -2.205 1.00 94.44 81 SER A O 1
ATOM 652 N N . ILE A 1 82 ? 21.918 20.634 -3.044 1.00 94.94 82 ILE A N 1
ATOM 653 C CA . ILE A 1 82 ? 21.339 20.182 -4.313 1.00 94.94 82 ILE A CA 1
ATOM 654 C C . ILE A 1 82 ? 20.283 19.089 -4.100 1.00 94.94 82 ILE A C 1
ATOM 656 O O . ILE A 1 82 ? 19.235 19.132 -4.736 1.00 94.94 82 ILE A O 1
ATOM 660 N N . LYS A 1 83 ? 20.506 18.171 -3.147 1.00 93.94 83 LYS A N 1
ATOM 661 C CA . LYS A 1 83 ? 19.542 17.116 -2.800 1.00 93.94 83 LYS A CA 1
ATOM 662 C C . LYS A 1 83 ? 18.232 17.706 -2.295 1.00 93.94 83 LYS A C 1
ATOM 664 O O . LYS A 1 83 ? 17.159 17.302 -2.728 1.00 93.94 83 LYS A O 1
ATOM 669 N N . HIS A 1 84 ? 18.309 18.723 -1.440 1.00 96.00 84 HIS A N 1
ATOM 670 C CA . HIS A 1 84 ? 17.119 19.372 -0.902 1.00 96.00 84 HIS A CA 1
ATOM 671 C C . HIS A 1 84 ? 16.317 20.114 -1.978 1.00 96.00 84 HIS A C 1
ATOM 673 O O . HIS A 1 84 ? 15.089 20.021 -2.027 1.00 96.00 84 HIS A O 1
ATOM 679 N N . LYS A 1 85 ? 17.009 20.798 -2.898 1.00 96.69 85 LYS A N 1
ATOM 680 C CA . LYS A 1 85 ? 16.380 21.432 -4.070 1.00 96.69 85 LYS A CA 1
ATOM 681 C C . LYS A 1 85 ? 15.714 20.395 -4.981 1.00 96.69 85 LYS A C 1
ATOM 683 O O . LYS A 1 85 ? 14.562 20.585 -5.371 1.00 96.69 85 LYS A O 1
ATOM 688 N N . ASN A 1 86 ? 16.396 19.281 -5.253 1.00 97.06 86 ASN A N 1
ATOM 689 C CA . ASN A 1 86 ? 15.850 18.168 -6.030 1.00 97.06 86 ASN A CA 1
ATOM 690 C C . ASN A 1 86 ? 14.610 17.569 -5.363 1.00 97.06 86 ASN A C 1
ATOM 692 O O . ASN A 1 86 ? 13.621 17.305 -6.040 1.00 97.06 86 ASN A O 1
ATOM 696 N N . ALA A 1 87 ? 14.620 17.406 -4.039 1.00 97.75 87 ALA A N 1
ATOM 697 C CA . ALA A 1 87 ? 13.479 16.878 -3.305 1.00 97.75 87 ALA A CA 1
ATOM 698 C C . ALA A 1 87 ? 12.225 17.744 -3.458 1.00 97.75 87 ALA A C 1
ATOM 700 O O . ALA A 1 87 ? 11.151 17.220 -3.754 1.00 97.75 87 ALA A O 1
ATOM 701 N N . ILE A 1 88 ? 12.361 19.067 -3.310 1.00 97.94 88 ILE A N 1
ATOM 702 C CA . ILE A 1 88 ? 11.253 20.012 -3.521 1.00 97.94 88 ILE A CA 1
ATOM 703 C C . ILE A 1 88 ? 10.739 19.905 -4.961 1.00 97.94 88 ILE A C 1
ATOM 705 O O . ILE A 1 88 ? 9.531 19.817 -5.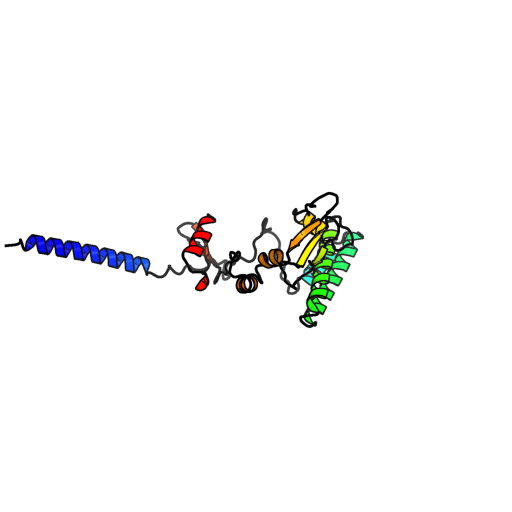179 1.00 97.94 88 ILE A O 1
ATOM 709 N N . PHE A 1 89 ? 11.645 19.855 -5.939 1.00 98.00 89 PHE A N 1
ATOM 710 C CA . PHE A 1 89 ? 11.289 19.739 -7.352 1.00 98.00 89 PHE A CA 1
ATOM 711 C C . PHE A 1 89 ? 10.540 18.435 -7.669 1.00 98.00 89 PHE A C 1
ATOM 713 O O . PHE A 1 89 ? 9.492 18.458 -8.317 1.00 98.00 89 PHE A O 1
ATOM 720 N N . TYR A 1 90 ? 11.024 17.289 -7.185 1.00 98.44 90 TYR A N 1
ATOM 721 C CA . TYR A 1 90 ? 10.343 16.006 -7.358 1.00 98.44 90 TYR A CA 1
ATOM 722 C C . TYR A 1 90 ? 8.990 15.970 -6.643 1.00 98.44 90 TYR A C 1
ATOM 724 O O . TYR A 1 90 ? 8.020 15.468 -7.207 1.00 98.44 90 TYR A O 1
ATOM 732 N N . TRP A 1 91 ? 8.882 16.555 -5.448 1.00 98.50 91 TRP A N 1
ATOM 733 C CA . TRP A 1 91 ? 7.611 16.654 -4.731 1.00 98.50 91 TRP A CA 1
ATOM 734 C C . TRP A 1 91 ? 6.568 17.465 -5.512 1.00 98.50 91 TRP A C 1
ATOM 736 O O . TRP A 1 91 ? 5.415 17.050 -5.643 1.00 98.50 91 TRP A O 1
ATOM 746 N N . GLN A 1 92 ? 6.979 18.588 -6.105 1.00 98.38 92 GLN A N 1
ATOM 747 C CA . GLN A 1 92 ? 6.117 19.403 -6.962 1.00 98.38 92 GLN A CA 1
ATOM 748 C C . GLN A 1 92 ? 5.694 18.654 -8.232 1.00 98.38 92 GLN A C 1
ATOM 750 O O . GLN A 1 92 ? 4.519 18.688 -8.602 1.00 98.38 92 GLN A O 1
ATOM 755 N N . GLN A 1 93 ? 6.613 17.926 -8.875 1.00 98.25 93 GLN A N 1
ATOM 756 C CA . GLN A 1 93 ? 6.268 17.064 -10.009 1.00 98.25 93 GLN A CA 1
ATOM 757 C C . GLN A 1 93 ? 5.258 15.984 -9.611 1.00 98.25 93 GLN A C 1
ATOM 759 O O . GLN A 1 93 ? 4.256 15.807 -10.302 1.00 98.25 93 GLN A O 1
ATOM 764 N N . ALA A 1 94 ? 5.470 15.307 -8.480 1.00 98.56 94 ALA A N 1
ATOM 765 C CA . ALA A 1 94 ? 4.543 14.305 -7.961 1.00 98.56 94 ALA A CA 1
ATOM 766 C C . ALA A 1 94 ? 3.142 14.896 -7.736 1.00 98.56 94 ALA A C 1
ATOM 768 O O . ALA A 1 94 ? 2.151 14.335 -8.207 1.00 98.56 94 ALA A O 1
ATOM 769 N N . ARG A 1 95 ? 3.058 16.084 -7.121 1.00 98.25 95 ARG A N 1
ATOM 770 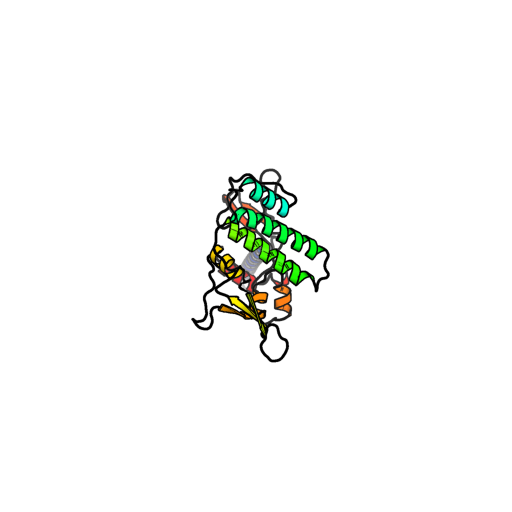C CA . ARG A 1 95 ? 1.801 16.825 -6.937 1.00 98.25 95 ARG A CA 1
ATOM 771 C C . ARG A 1 95 ? 1.107 17.119 -8.268 1.00 98.25 95 ARG A C 1
ATOM 773 O O . ARG A 1 95 ? -0.112 16.983 -8.369 1.00 98.25 95 ARG A O 1
ATOM 780 N N . ASN A 1 96 ? 1.859 17.528 -9.287 1.00 98.00 96 ASN A N 1
ATOM 781 C CA . ASN A 1 96 ? 1.306 17.823 -10.608 1.00 98.00 96 ASN A CA 1
ATOM 782 C C . ASN A 1 96 ? 0.775 16.557 -11.293 1.00 98.00 96 ASN A C 1
ATOM 784 O O . ASN A 1 96 ? -0.342 16.574 -11.808 1.00 98.00 96 ASN A O 1
ATOM 788 N N . PHE A 1 97 ? 1.504 15.439 -11.218 1.00 98.25 97 PHE A N 1
ATOM 789 C CA . PHE A 1 97 ? 1.021 14.146 -11.708 1.00 98.25 97 PHE A CA 1
ATOM 790 C C . PHE A 1 97 ? -0.228 13.670 -10.959 1.00 98.25 97 PHE A C 1
ATOM 792 O O . PHE A 1 97 ? -1.156 13.164 -11.589 1.00 98.25 97 PHE A O 1
ATOM 799 N N . TYR A 1 98 ? -0.308 13.878 -9.643 1.00 97.62 98 TYR A N 1
ATOM 800 C CA . TYR A 1 98 ? -1.515 13.594 -8.864 1.00 97.62 98 TYR A CA 1
ATOM 801 C C . TYR A 1 98 ? -2.719 14.407 -9.359 1.00 97.62 98 TYR A C 1
ATOM 803 O O . TYR A 1 98 ? -3.784 13.841 -9.611 1.00 97.62 98 TYR A O 1
ATOM 811 N N . LYS A 1 99 ? -2.549 15.723 -9.548 1.00 97.00 99 LYS A N 1
ATOM 812 C CA . LYS A 1 99 ? -3.607 16.601 -10.072 1.00 97.00 99 LYS A CA 1
ATOM 813 C C . LYS A 1 99 ? -4.063 16.159 -11.464 1.00 97.00 99 LYS A C 1
ATOM 815 O O . LYS A 1 99 ? -5.262 16.014 -11.676 1.00 97.00 99 LYS A O 1
ATOM 820 N N . ALA A 1 100 ? -3.125 15.870 -12.366 1.00 96.81 100 ALA A N 1
ATOM 821 C CA . ALA A 1 100 ? -3.433 15.371 -13.706 1.00 96.81 100 ALA A CA 1
ATOM 822 C C . ALA A 1 100 ? -4.177 14.025 -13.663 1.00 96.81 100 ALA A C 1
ATOM 824 O O . ALA A 1 100 ? -5.175 13.841 -14.349 1.00 96.81 100 ALA A O 1
ATOM 825 N N . THR A 1 101 ? -3.764 13.103 -12.788 1.00 97.44 101 THR A N 1
ATOM 826 C CA . THR A 1 101 ? -4.427 11.798 -12.609 1.00 97.44 101 THR A CA 1
ATOM 827 C C . THR A 1 101 ? -5.915 11.946 -12.276 1.00 97.44 101 THR A C 1
ATOM 829 O O . THR A 1 101 ? -6.731 11.132 -12.702 1.00 97.44 101 THR A O 1
ATOM 832 N N . LYS A 1 102 ? -6.304 12.985 -11.525 1.00 95.81 102 LYS A N 1
ATOM 833 C CA . LYS A 1 102 ? -7.710 13.215 -11.163 1.00 95.81 102 LYS A CA 1
ATOM 834 C C . LYS A 1 102 ? -8.584 13.640 -12.346 1.00 95.81 102 LYS A C 1
ATOM 836 O O . LYS A 1 102 ? -9.780 13.377 -12.291 1.00 95.81 102 LYS A O 1
ATOM 841 N N . SER A 1 103 ? -8.013 14.250 -13.386 1.00 94.88 103 SER A N 1
ATOM 842 C CA . SER A 1 103 ? -8.747 14.698 -14.578 1.00 94.88 103 SER A CA 1
ATOM 843 C C . SER A 1 103 ? -8.704 13.711 -15.750 1.00 94.88 103 SER A C 1
ATOM 845 O O . SER A 1 103 ? -9.354 13.955 -16.760 1.00 94.88 103 SER A O 1
ATOM 847 N N . LEU A 1 104 ? -7.932 12.627 -15.646 1.00 95.88 104 LEU A N 1
ATOM 848 C CA . LEU A 1 104 ? -7.805 11.617 -16.698 1.00 95.88 104 LEU A CA 1
ATOM 849 C C . LEU A 1 104 ? -8.895 10.541 -16.620 1.00 95.88 104 LEU A C 1
ATOM 851 O O . LEU A 1 104 ? -9.481 10.287 -15.564 1.00 95.88 104 LEU A O 1
ATOM 855 N N . ASP A 1 105 ? -9.124 9.863 -17.742 1.00 95.81 105 ASP A N 1
ATOM 856 C CA . ASP A 1 105 ? -9.931 8.648 -17.803 1.00 95.81 105 ASP A CA 1
ATOM 857 C C . ASP A 1 105 ? -9.228 7.468 -17.101 1.00 95.81 105 ASP A C 1
ATOM 859 O O . ASP A 1 105 ? -8.020 7.484 -16.850 1.00 95.81 105 ASP A O 1
ATOM 863 N N . ASN A 1 106 ? -9.983 6.417 -16.772 1.00 92.38 106 ASN A N 1
ATOM 864 C CA . ASN A 1 106 ? -9.454 5.287 -16.004 1.00 92.38 106 ASN A CA 1
ATOM 865 C C . ASN A 1 106 ? -8.325 4.516 -16.708 1.00 92.38 106 ASN A C 1
ATOM 867 O O . ASN A 1 106 ? -7.475 3.975 -16.005 1.00 92.38 106 ASN A O 1
ATOM 871 N N . ASN A 1 107 ? -8.273 4.494 -18.043 1.00 93.56 107 ASN A N 1
ATOM 872 C CA . ASN A 1 107 ? -7.219 3.794 -18.782 1.00 93.56 107 ASN A CA 1
ATOM 873 C C . ASN A 1 107 ? -5.921 4.610 -18.820 1.00 93.56 107 ASN A C 1
ATOM 875 O O . ASN A 1 107 ? -4.835 4.037 -18.857 1.00 93.56 107 ASN A O 1
ATOM 879 N N . SER A 1 108 ? -6.023 5.939 -18.749 1.00 93.62 108 SER A N 1
ATOM 880 C CA . SER A 1 108 ? -4.873 6.854 -18.743 1.00 93.62 108 SER A CA 1
ATOM 881 C C . SER A 1 108 ? -4.284 7.100 -17.347 1.00 93.62 108 SER A C 1
ATOM 883 O O . SER A 1 108 ? -3.101 7.423 -17.214 1.00 93.62 108 SER A O 1
ATOM 885 N N . LYS A 1 109 ? -5.079 6.922 -16.281 1.00 96.44 109 LYS A N 1
ATOM 886 C CA . LYS A 1 109 ? -4.649 7.110 -14.879 1.00 96.44 109 LYS A CA 1
ATOM 887 C C . LYS A 1 109 ? -3.402 6.324 -14.446 1.00 96.44 109 LYS A C 1
ATOM 889 O O . LYS A 1 109 ? -2.633 6.888 -13.660 1.00 96.44 109 LYS A O 1
ATOM 894 N N . PRO A 1 110 ? -3.169 5.061 -14.862 1.00 94.94 110 PRO A N 1
ATOM 895 C CA . PRO A 1 110 ? -2.049 4.273 -14.350 1.00 94.94 110 PRO A CA 1
ATOM 896 C C . PRO A 1 110 ? -0.688 4.928 -14.593 1.00 94.94 110 PRO A C 1
ATOM 898 O O . PRO A 1 110 ? 0.142 4.960 -13.688 1.00 94.94 110 PRO A O 1
ATOM 901 N N . LEU A 1 111 ? -0.475 5.522 -15.771 1.00 94.69 111 LEU A N 1
ATOM 902 C CA . LEU A 1 111 ? 0.807 6.130 -16.128 1.00 94.69 111 LEU A CA 1
ATOM 903 C C . LEU A 1 111 ? 1.121 7.355 -15.261 1.00 94.69 111 LEU A C 1
ATOM 905 O O . LEU A 1 111 ? 2.217 7.481 -14.716 1.00 94.69 111 LEU A O 1
ATOM 909 N N . THR A 1 112 ? 0.159 8.260 -15.090 1.00 97.19 112 THR A N 1
ATOM 910 C CA . THR A 1 112 ? 0.364 9.452 -14.256 1.00 97.19 112 THR A CA 1
ATOM 911 C C . THR A 1 112 ? 0.431 9.101 -12.775 1.00 97.19 112 THR A C 1
ATOM 913 O O . THR A 1 112 ? 1.218 9.697 -12.043 1.00 97.19 112 THR A O 1
ATOM 916 N N . THR A 1 113 ? -0.316 8.087 -12.332 1.00 97.12 113 THR A N 1
ATOM 917 C CA . THR A 1 113 ? -0.214 7.554 -10.965 1.00 97.12 113 THR A CA 1
ATOM 918 C C . THR A 1 113 ? 1.183 6.993 -10.710 1.00 97.12 113 THR A C 1
ATOM 920 O O . THR A 1 113 ? 1.796 7.299 -9.688 1.00 97.12 113 THR A O 1
ATOM 923 N N . TYR A 1 114 ? 1.725 6.240 -11.669 1.00 96.44 114 TYR A N 1
ATOM 924 C CA . TYR A 1 114 ? 3.078 5.704 -11.609 1.00 96.44 114 TYR A CA 1
ATOM 925 C C . TYR A 1 114 ? 4.122 6.816 -11.432 1.00 96.44 114 TYR A C 1
ATOM 927 O O . TYR A 1 114 ? 4.921 6.775 -10.496 1.00 96.44 114 TYR A O 1
ATOM 935 N N . TYR A 1 115 ? 4.081 7.861 -12.265 1.00 97.75 115 TYR A N 1
ATOM 936 C CA . TYR A 1 115 ? 5.021 8.980 -12.146 1.00 97.75 115 TYR A CA 1
ATOM 937 C C . TYR A 1 115 ? 4.792 9.852 -10.907 1.00 97.75 115 TYR A C 1
ATOM 939 O O . TYR A 1 115 ? 5.750 10.440 -10.400 1.00 97.75 115 TYR A O 1
ATOM 947 N N . CYS A 1 116 ? 3.567 9.915 -10.379 1.00 98.25 116 CYS A N 1
ATOM 948 C CA . CYS A 1 116 ? 3.296 10.533 -9.083 1.00 98.25 116 CYS A CA 1
ATOM 949 C C . CYS A 1 116 ? 4.091 9.829 -7.976 1.00 98.25 116 CYS A C 1
ATOM 951 O O . CYS A 1 116 ? 4.874 10.476 -7.278 1.00 98.25 116 CYS A O 1
ATOM 953 N N . PHE A 1 117 ? 3.949 8.507 -7.852 1.00 97.62 117 PHE A N 1
ATOM 954 C CA . PHE A 1 117 ? 4.663 7.741 -6.829 1.00 97.62 117 PHE A CA 1
ATOM 955 C C . PHE A 1 117 ? 6.171 7.721 -7.062 1.00 97.62 117 PHE A C 1
ATOM 957 O O . PHE A 1 117 ? 6.918 7.969 -6.123 1.00 97.62 117 PHE A O 1
ATOM 964 N N . LEU A 1 118 ? 6.631 7.536 -8.303 1.00 98.06 118 LEU A N 1
ATOM 965 C CA . LEU A 1 118 ? 8.058 7.547 -8.629 1.00 98.06 118 LEU A CA 1
ATOM 966 C C . LEU A 1 118 ? 8.739 8.845 -8.170 1.00 98.06 118 LEU A C 1
ATOM 968 O O . LEU A 1 118 ? 9.805 8.806 -7.558 1.00 98.06 118 LEU A O 1
ATOM 972 N N . ASN A 1 119 ? 8.131 10.001 -8.453 1.00 98.38 119 ASN A N 1
ATOM 973 C CA . ASN A 1 119 ? 8.694 11.288 -8.050 1.00 98.38 119 ASN A CA 1
ATOM 974 C C . ASN A 1 119 ? 8.562 11.530 -6.539 1.00 98.38 119 ASN A C 1
ATOM 976 O O . ASN A 1 119 ? 9.494 12.051 -5.931 1.00 98.38 119 ASN A O 1
ATOM 980 N N . ALA A 1 120 ? 7.470 11.097 -5.903 1.00 98.31 120 ALA A N 1
ATOM 981 C CA . ALA A 1 120 ? 7.351 11.159 -4.446 1.00 98.31 120 ALA A CA 1
ATOM 982 C C . ALA A 1 120 ? 8.443 10.319 -3.752 1.00 98.31 120 ALA A C 1
ATOM 984 O O . ALA A 1 120 ? 9.074 10.787 -2.804 1.00 98.31 120 ALA A O 1
ATOM 985 N N . SER A 1 121 ? 8.734 9.121 -4.270 1.00 98.06 121 SER A N 1
ATOM 986 C CA . SER A 1 121 ? 9.828 8.269 -3.795 1.00 98.06 121 SER A CA 1
ATOM 987 C C . SER A 1 121 ? 11.189 8.931 -3.990 1.00 98.06 121 SER A C 1
ATOM 989 O O . SER A 1 121 ? 11.976 8.962 -3.049 1.00 98.06 121 SER A O 1
ATOM 991 N N . LYS A 1 122 ? 11.463 9.536 -5.155 1.00 98.25 122 LYS A N 1
ATOM 992 C CA . LYS A 1 122 ? 12.702 10.312 -5.361 1.00 98.25 122 LYS A CA 1
ATOM 993 C C . LYS A 1 122 ? 12.842 11.431 -4.330 1.00 98.25 122 LYS A C 1
ATOM 995 O O . LYS A 1 122 ? 13.897 11.556 -3.720 1.00 98.25 122 LYS A O 1
ATOM 1000 N N . ALA A 1 123 ? 11.779 12.201 -4.082 1.00 98.19 123 ALA A N 1
ATOM 1001 C CA . ALA A 1 123 ? 11.799 13.269 -3.083 1.00 98.19 123 ALA A CA 1
ATOM 1002 C C . ALA A 1 123 ? 12.166 12.750 -1.682 1.00 98.19 123 ALA A C 1
ATOM 1004 O O . ALA A 1 123 ? 12.993 13.352 -0.995 1.00 98.19 123 ALA A O 1
ATOM 1005 N N . LEU A 1 124 ? 11.600 11.607 -1.280 1.00 97.38 124 LEU A N 1
ATOM 1006 C CA . LEU A 1 124 ? 11.933 10.948 -0.019 1.00 97.38 124 LEU A CA 1
ATOM 1007 C C . LEU A 1 124 ? 13.408 10.524 0.034 1.00 97.38 124 LEU A C 1
ATOM 1009 O O . LEU A 1 124 ? 14.091 10.841 1.008 1.00 97.38 124 LEU A O 1
ATOM 1013 N N . LEU A 1 125 ? 13.906 9.844 -1.003 1.00 97.38 125 LEU A N 1
ATOM 1014 C CA . LEU A 1 125 ? 15.286 9.347 -1.058 1.00 97.38 125 LEU A CA 1
ATOM 1015 C C . LEU A 1 125 ? 16.312 10.486 -1.011 1.00 97.38 125 LEU A C 1
ATOM 1017 O O . LEU A 1 125 ? 17.309 10.377 -0.297 1.00 97.38 125 LEU A O 1
ATOM 1021 N N . GLU A 1 126 ? 16.042 11.605 -1.689 1.00 97.06 126 GLU A N 1
ATOM 1022 C CA . GLU A 1 126 ? 16.890 12.801 -1.636 1.00 97.06 126 GLU A CA 1
ATOM 1023 C C . GLU A 1 126 ? 17.010 13.360 -0.208 1.00 97.06 126 GLU A C 1
ATOM 1025 O O . GLU A 1 126 ? 18.120 13.592 0.277 1.00 97.06 126 GLU A O 1
ATOM 1030 N N . ILE A 1 127 ? 15.884 13.515 0.502 1.00 96.31 127 ILE A N 1
ATOM 1031 C CA . ILE A 1 127 ? 15.853 14.062 1.873 1.00 96.31 127 ILE A CA 1
ATOM 1032 C C . ILE A 1 127 ? 16.447 13.098 2.891 1.00 96.31 127 ILE A C 1
ATOM 1034 O O . ILE A 1 127 ? 17.153 13.515 3.809 1.00 96.31 127 ILE A O 1
ATOM 1038 N N . LYS A 1 128 ? 16.195 11.799 2.726 1.00 94.94 128 LYS A N 1
ATOM 1039 C CA . LYS A 1 128 ? 16.779 10.748 3.567 1.00 94.94 128 LYS A CA 1
ATOM 1040 C C . LYS A 1 128 ? 18.229 10.436 3.198 1.00 94.94 128 LYS A C 1
ATOM 1042 O O . LYS A 1 128 ? 18.867 9.646 3.884 1.00 94.94 128 LYS A O 1
ATOM 1047 N N . LYS A 1 129 ? 18.763 11.085 2.156 1.00 94.81 129 LYS A N 1
ATOM 1048 C CA . LYS A 1 129 ? 20.126 10.920 1.636 1.00 94.81 129 LYS A CA 1
ATOM 1049 C C . LYS A 1 129 ? 20.447 9.470 1.247 1.00 94.81 129 LYS A C 1
ATOM 1051 O O . LYS A 1 129 ? 21.617 9.096 1.233 1.00 94.81 129 LYS A O 1
ATOM 1056 N N . ILE A 1 130 ? 19.430 8.697 0.867 1.00 95.75 130 ILE A N 1
ATOM 1057 C CA . ILE A 1 130 ? 19.577 7.314 0.411 1.00 95.75 130 ILE A CA 1
ATOM 1058 C C . ILE A 1 130 ? 20.061 7.325 -1.047 1.00 95.75 130 ILE A C 1
ATOM 1060 O O . ILE A 1 130 ? 19.469 8.027 -1.871 1.00 95.75 130 ILE A O 1
ATOM 1064 N N . PRO A 1 131 ? 21.150 6.615 -1.387 1.00 94.44 131 PRO A N 1
ATOM 1065 C CA . PRO A 1 131 ? 21.639 6.545 -2.759 1.00 94.44 131 PRO A CA 1
ATOM 1066 C C . PRO A 1 131 ? 20.698 5.713 -3.639 1.00 94.44 131 PRO A C 1
ATOM 1068 O O . PRO A 1 131 ? 20.157 4.701 -3.201 1.00 94.44 131 PRO A O 1
ATOM 1071 N N . TYR A 1 132 ? 20.518 6.134 -4.891 1.00 96.19 132 TYR A N 1
ATOM 1072 C CA . TYR A 1 132 ? 19.720 5.417 -5.887 1.00 96.19 132 TYR A CA 1
ATOM 1073 C C . TYR A 1 132 ? 20.166 5.787 -7.309 1.00 96.19 132 TYR A C 1
ATOM 1075 O O . TYR A 1 132 ? 20.715 6.867 -7.535 1.00 96.19 132 TYR A O 1
ATOM 1083 N N . ASP A 1 133 ? 19.908 4.910 -8.281 1.00 95.56 133 ASP A N 1
ATOM 1084 C CA . ASP A 1 133 ? 20.082 5.222 -9.704 1.00 95.56 133 ASP A CA 1
ATOM 1085 C C . ASP A 1 133 ? 18.824 5.893 -10.274 1.00 95.56 133 ASP A C 1
ATOM 1087 O O . ASP A 1 133 ? 17.704 5.567 -9.889 1.00 95.56 133 ASP A O 1
ATOM 1091 N N . PHE A 1 134 ? 18.971 6.752 -11.286 1.00 93.62 134 PHE A N 1
ATOM 1092 C CA . PHE A 1 134 ? 17.823 7.407 -11.937 1.00 93.62 134 PHE A CA 1
ATOM 1093 C C . PHE A 1 134 ? 16.898 6.456 -12.707 1.00 93.62 134 PHE A C 1
ATOM 1095 O O . PHE A 1 134 ? 15.788 6.846 -13.084 1.00 93.62 134 PHE A O 1
ATOM 1102 N N . SER A 1 135 ? 17.335 5.213 -12.932 1.00 96.25 135 SER A N 1
ATOM 1103 C CA . SER A 1 135 ? 16.471 4.163 -13.463 1.00 96.25 135 SER A CA 1
ATOM 1104 C C . SER A 1 135 ? 15.305 3.882 -12.510 1.00 96.25 135 SER A C 1
ATOM 1106 O O . SER A 1 135 ? 15.383 4.101 -11.305 1.00 96.25 135 SER A O 1
ATOM 1108 N N . HIS A 1 136 ? 14.191 3.386 -13.035 1.00 96.56 136 HIS A N 1
ATOM 1109 C CA . HIS A 1 136 ? 13.000 3.155 -12.217 1.00 96.56 136 HIS A CA 1
ATOM 1110 C C . HIS A 1 136 ? 13.181 2.023 -11.188 1.00 96.56 136 HIS A C 1
ATOM 1112 O O . HIS A 1 136 ? 12.595 2.065 -10.111 1.00 96.56 136 HIS A O 1
ATOM 1118 N N . GLY A 1 137 ? 14.008 1.026 -11.510 1.00 95.25 137 GLY A N 1
ATOM 1119 C CA . GLY A 1 137 ? 14.201 -0.172 -10.688 1.00 95.25 137 GLY A CA 1
ATOM 1120 C C . GLY A 1 137 ? 13.085 -1.212 -10.792 1.00 95.25 137 GLY A C 1
ATOM 1121 O O . GLY A 1 137 ? 13.094 -2.190 -10.057 1.00 95.25 137 GLY A O 1
ATOM 1122 N N . VAL A 1 138 ? 12.162 -1.033 -11.741 1.00 95.00 138 VAL A N 1
ATOM 1123 C CA . VAL A 1 138 ? 11.094 -1.985 -12.071 1.00 95.00 138 VAL A CA 1
ATOM 1124 C C . VAL A 1 138 ? 11.035 -2.250 -13.571 1.00 95.00 138 VAL A C 1
ATOM 1126 O O . VAL A 1 138 ? 11.360 -1.375 -14.379 1.00 95.00 138 VAL A O 1
ATOM 1129 N N . SER A 1 139 ? 10.624 -3.454 -13.957 1.00 94.62 139 SER A N 1
ATOM 1130 C CA . SER A 1 139 ? 10.279 -3.799 -15.343 1.00 94.62 139 SER A CA 1
ATOM 1131 C C . SER A 1 139 ? 9.251 -4.924 -15.398 1.00 94.62 139 SER A C 1
ATOM 1133 O O . SER A 1 139 ? 9.162 -5.705 -14.456 1.00 94.62 139 SER A O 1
ATOM 1135 N N . GLY A 1 140 ? 8.521 -5.025 -16.508 1.00 93.19 140 GLY A N 1
ATOM 1136 C CA . GLY A 1 140 ? 7.604 -6.132 -16.774 1.00 93.19 140 GLY A CA 1
ATOM 1137 C C . GLY A 1 140 ? 8.221 -7.207 -17.669 1.00 93.19 140 GLY A C 1
ATOM 1138 O O . GLY A 1 140 ? 9.103 -6.912 -18.480 1.00 93.19 140 GLY A O 1
ATOM 1139 N N . ARG A 1 141 ? 7.733 -8.439 -17.531 1.00 93.06 141 ARG A N 1
ATOM 1140 C CA . ARG A 1 141 ? 7.908 -9.533 -18.493 1.00 93.06 141 ARG A CA 1
ATOM 1141 C C . ARG A 1 141 ? 6.580 -10.265 -18.639 1.00 93.06 141 ARG A C 1
ATOM 1143 O O . ARG A 1 141 ? 5.954 -10.567 -17.632 1.00 93.06 141 ARG A O 1
ATOM 1150 N N . SER A 1 142 ? 6.223 -10.622 -19.863 1.00 93.38 142 SER A N 1
ATOM 1151 C CA . SER A 1 142 ? 5.099 -11.516 -20.140 1.00 93.38 142 SER A CA 1
ATOM 1152 C C . SER A 1 142 ? 5.638 -12.838 -20.673 1.00 93.38 142 SER A C 1
ATOM 1154 O O . SER A 1 142 ? 6.591 -12.861 -21.457 1.00 93.38 142 SER A O 1
ATOM 1156 N N . GLU A 1 143 ? 5.061 -13.948 -20.231 1.00 92.62 143 GLU A N 1
ATOM 1157 C CA . GLU A 1 143 ? 5.311 -15.254 -20.832 1.00 92.62 143 GLU A CA 1
ATOM 1158 C C . GLU A 1 143 ? 4.450 -15.459 -22.074 1.00 92.62 143 GLU A C 1
ATOM 1160 O O . GLU A 1 143 ? 3.283 -15.072 -22.119 1.00 92.62 143 GLU A O 1
ATOM 1165 N N . ASN A 1 144 ? 5.035 -16.098 -23.088 1.00 85.81 144 ASN A N 1
ATOM 1166 C CA . ASN A 1 144 ? 4.318 -16.436 -24.309 1.00 85.81 144 ASN A CA 1
ATOM 1167 C C . ASN A 1 144 ? 3.171 -17.404 -23.996 1.00 85.81 144 ASN A C 1
ATOM 1169 O O . ASN A 1 144 ? 3.368 -18.421 -23.331 1.00 85.81 144 ASN A O 1
ATOM 1173 N N . GLY A 1 145 ? 1.983 -17.119 -24.525 1.00 85.00 145 GLY A N 1
ATOM 1174 C CA . GLY A 1 145 ? 0.809 -17.966 -24.359 1.00 85.00 145 GLY A CA 1
ATOM 1175 C C . GLY A 1 145 ? -0.467 -17.150 -24.214 1.00 85.00 145 GLY A C 1
ATOM 1176 O O . GLY A 1 145 ? -0.585 -16.049 -24.745 1.00 85.00 145 GLY A O 1
ATOM 1177 N N . HIS A 1 146 ? -1.443 -17.710 -23.501 1.00 83.00 146 HIS A N 1
ATOM 1178 C CA . HIS A 1 146 ? -2.695 -17.018 -23.216 1.00 83.00 146 HIS A CA 1
ATOM 1179 C C . HIS A 1 146 ? -2.471 -15.830 -22.276 1.00 83.00 146 HIS A C 1
ATOM 1181 O O . HIS A 1 146 ? -1.788 -15.965 -21.257 1.00 83.00 146 HIS A O 1
ATOM 1187 N N . ASN A 1 147 ? -3.134 -14.713 -22.578 1.00 83.12 147 ASN A N 1
ATOM 1188 C CA . ASN A 1 147 ? -3.167 -13.527 -21.727 1.00 83.12 147 ASN A CA 1
ATOM 1189 C C . ASN A 1 147 ? -3.811 -13.881 -20.380 1.00 83.12 147 ASN A C 1
ATOM 1191 O O . ASN A 1 147 ? -5.028 -14.039 -20.271 1.00 83.12 147 ASN A O 1
ATOM 1195 N N . ASN A 1 148 ? -2.985 -14.047 -19.353 1.00 89.19 148 ASN A N 1
ATOM 1196 C CA . ASN A 1 148 ? -3.412 -14.362 -17.999 1.00 89.19 148 ASN A CA 1
ATOM 1197 C C . ASN A 1 148 ? -2.435 -13.709 -17.023 1.00 89.19 148 ASN A C 1
ATOM 1199 O O . ASN A 1 148 ? -1.231 -13.831 -17.201 1.00 89.19 148 ASN A O 1
ATOM 1203 N N . ILE A 1 149 ? -2.933 -13.079 -15.959 1.00 90.50 149 ILE A N 1
ATOM 1204 C CA . ILE A 1 149 ? -2.091 -12.370 -14.981 1.00 90.50 149 ILE A CA 1
ATOM 1205 C C . ILE A 1 149 ? -1.062 -13.267 -14.272 1.00 90.50 149 ILE A C 1
ATOM 1207 O O . ILE A 1 149 ? -0.099 -12.762 -13.709 1.00 90.50 149 ILE A O 1
ATOM 1211 N N . LYS A 1 150 ? -1.243 -14.594 -14.286 1.00 91.62 150 LYS A N 1
ATOM 1212 C CA . LYS A 1 150 ? -0.238 -15.546 -13.785 1.00 91.62 150 LYS A CA 1
ATOM 1213 C C . LYS A 1 150 ? 1.008 -15.628 -14.684 1.00 91.62 150 LYS A C 1
ATOM 1215 O O . LYS A 1 150 ? 2.051 -16.061 -14.217 1.00 91.62 150 LYS A O 1
ATOM 1220 N N . ASN A 1 151 ? 0.864 -15.238 -15.951 1.00 94.31 151 ASN A N 1
ATOM 1221 C CA . ASN A 1 151 ? 1.912 -15.206 -16.971 1.00 94.31 151 ASN A CA 1
ATOM 1222 C C . ASN A 1 151 ? 2.534 -13.801 -17.101 1.00 94.31 151 ASN A C 1
ATOM 1224 O O . ASN A 1 151 ? 3.450 -13.607 -17.895 1.00 94.31 151 ASN A O 1
ATOM 1228 N N . GLU A 1 152 ? 2.030 -12.821 -16.346 1.00 95.25 152 GLU A N 1
ATOM 1229 C CA . GLU A 1 152 ? 2.573 -11.466 -16.272 1.00 95.25 152 GLU A CA 1
ATOM 1230 C C . GLU A 1 152 ? 3.461 -11.357 -15.038 1.00 95.25 152 GLU A C 1
ATOM 1232 O O . GLU A 1 152 ? 3.052 -11.749 -13.948 1.00 95.25 152 GLU A O 1
ATOM 1237 N N . PHE A 1 153 ? 4.660 -10.809 -15.188 1.00 95.69 153 PHE A N 1
ATOM 1238 C CA . PHE A 1 153 ? 5.659 -10.745 -14.128 1.00 95.69 153 PHE A CA 1
ATOM 1239 C C . PHE A 1 153 ? 6.181 -9.327 -13.937 1.00 95.69 153 PHE A C 1
ATOM 1241 O O . PHE A 1 153 ? 6.435 -8.595 -14.897 1.00 95.69 153 PHE A O 1
ATOM 1248 N N . VAL A 1 154 ? 6.404 -8.967 -12.677 1.00 95.38 154 VAL A N 1
ATOM 1249 C CA . VAL A 1 154 ? 7.083 -7.742 -12.263 1.00 95.38 154 VAL A CA 1
ATOM 1250 C C . VAL A 1 154 ? 8.461 -8.114 -11.741 1.00 95.38 154 VAL A C 1
ATOM 1252 O O . VAL A 1 154 ? 8.600 -8.978 -10.878 1.00 95.38 154 VAL A O 1
ATOM 1255 N N . ARG A 1 155 ? 9.485 -7.437 -12.257 1.00 95.88 155 ARG A N 1
ATOM 1256 C CA . ARG A 1 155 ? 10.875 -7.598 -11.834 1.00 95.88 155 ARG A CA 1
ATOM 1257 C C . ARG A 1 155 ? 11.312 -6.405 -11.005 1.00 95.88 155 ARG A C 1
ATOM 1259 O O . ARG A 1 155 ? 11.279 -5.280 -11.514 1.00 95.88 155 ARG A O 1
ATOM 1266 N N . LEU A 1 156 ? 11.762 -6.654 -9.781 1.00 96.00 156 LEU A N 1
ATOM 1267 C CA . LEU A 1 156 ? 12.380 -5.649 -8.917 1.00 96.00 156 LEU A CA 1
ATOM 1268 C C . LEU A 1 156 ? 13.890 -5.736 -9.116 1.00 96.00 156 LEU A C 1
ATOM 1270 O O . LEU A 1 156 ? 14.493 -6.771 -8.854 1.00 96.00 156 LEU A O 1
ATOM 1274 N N . LYS A 1 157 ? 14.506 -4.679 -9.637 1.00 95.62 157 LYS A N 1
ATOM 1275 C CA . LYS A 1 157 ? 15.944 -4.658 -9.939 1.00 95.62 157 LYS A CA 1
ATOM 1276 C C . LYS A 1 157 ? 16.729 -4.213 -8.709 1.00 95.62 157 LYS A C 1
ATOM 1278 O O . LYS A 1 157 ? 16.253 -3.378 -7.950 1.00 95.62 157 LYS A O 1
ATOM 1283 N N . THR A 1 158 ? 17.975 -4.662 -8.583 1.00 94.88 158 THR A N 1
ATOM 1284 C CA . THR A 1 158 ? 18.913 -4.246 -7.513 1.00 94.88 158 THR A CA 1
ATOM 1285 C C . THR A 1 158 ? 19.435 -2.807 -7.635 1.00 94.88 158 THR A C 1
ATOM 1287 O O . THR A 1 158 ? 20.315 -2.386 -6.887 1.00 94.88 158 THR A O 1
ATOM 1290 N N . LYS A 1 159 ? 18.934 -2.049 -8.615 1.00 94.62 159 LYS A N 1
ATOM 1291 C CA . LYS A 1 159 ? 19.304 -0.662 -8.905 1.00 94.62 159 LYS A CA 1
ATOM 1292 C C . LYS A 1 159 ? 18.069 0.137 -9.278 1.00 94.62 159 LYS A C 1
ATOM 1294 O O . LYS A 1 159 ? 17.106 -0.416 -9.804 1.00 94.62 159 LYS A O 1
ATOM 1299 N N . GLY A 1 160 ? 18.128 1.447 -9.074 1.00 96.50 160 GLY A N 1
ATOM 1300 C CA . GLY A 1 160 ? 17.036 2.366 -9.396 1.00 96.50 160 GLY A CA 1
ATOM 1301 C C . GLY A 1 160 ? 16.262 2.885 -8.189 1.00 96.50 160 GLY A C 1
ATOM 1302 O O . GLY A 1 160 ? 16.553 2.543 -7.044 1.00 96.50 160 GLY A O 1
ATOM 1303 N N . VAL A 1 161 ? 15.250 3.709 -8.464 1.00 97.94 161 VAL A N 1
ATOM 1304 C CA . VAL A 1 161 ? 14.411 4.356 -7.443 1.00 97.94 161 VAL A CA 1
ATOM 1305 C C . VAL A 1 161 ? 13.729 3.330 -6.540 1.00 97.94 161 VAL A C 1
ATOM 1307 O O . VAL A 1 161 ? 13.776 3.491 -5.323 1.00 97.94 161 VAL A O 1
ATOM 1310 N N . LEU A 1 162 ? 13.134 2.267 -7.102 1.00 96.56 162 LEU A N 1
ATOM 1311 C CA . LEU A 1 162 ? 12.513 1.226 -6.280 1.00 96.56 162 LEU A CA 1
ATOM 1312 C C . LEU A 1 162 ? 13.538 0.557 -5.356 1.00 96.56 162 LEU A C 1
ATOM 1314 O O . LEU A 1 162 ? 13.255 0.396 -4.176 1.00 96.56 162 LEU A O 1
ATOM 1318 N N . SER A 1 163 ? 14.722 0.204 -5.862 1.00 96.50 163 SER A N 1
ATOM 1319 C CA . SER A 1 163 ? 15.765 -0.420 -5.040 1.00 96.50 163 SER A CA 1
ATOM 1320 C C . SER A 1 163 ? 16.183 0.484 -3.880 1.00 96.50 163 SER A C 1
ATOM 1322 O O . SER A 1 163 ? 16.317 0.007 -2.759 1.00 96.50 163 SER A O 1
ATOM 1324 N N . GLY A 1 164 ? 16.340 1.791 -4.126 1.00 96.44 164 GLY A N 1
ATOM 1325 C CA . GLY A 1 164 ? 16.623 2.760 -3.065 1.00 96.44 164 GLY A CA 1
ATOM 1326 C C . GLY A 1 164 ? 15.493 2.842 -2.035 1.00 96.44 164 GLY A C 1
ATOM 1327 O O . GLY A 1 164 ? 15.752 2.929 -0.838 1.00 96.44 164 GLY A O 1
ATOM 1328 N N . LEU A 1 165 ? 14.235 2.764 -2.484 1.00 96.69 165 LEU A N 1
ATOM 1329 C CA . LEU A 1 165 ? 13.069 2.737 -1.599 1.00 96.69 165 LEU A CA 1
ATOM 1330 C C . LEU A 1 165 ? 13.025 1.464 -0.742 1.00 96.69 165 LEU A C 1
ATOM 1332 O O . LEU A 1 165 ? 12.788 1.552 0.457 1.00 96.69 165 LEU A O 1
ATOM 1336 N N . CYS A 1 166 ? 13.312 0.311 -1.339 1.00 95.25 166 CYS A N 1
ATOM 1337 C CA . CYS A 1 166 ? 13.431 -0.976 -0.655 1.00 95.25 166 CYS A CA 1
ATOM 1338 C C . CYS A 1 166 ? 14.512 -0.920 0.436 1.00 95.25 166 CYS A C 1
ATOM 1340 O O . CYS A 1 166 ? 14.263 -1.279 1.582 1.00 95.25 166 CYS A O 1
ATOM 1342 N N . SER A 1 167 ? 15.686 -0.358 0.126 1.00 94.06 167 SER A N 1
ATOM 1343 C CA . SER A 1 167 ? 16.744 -0.137 1.120 1.00 94.06 167 SER A CA 1
ATOM 1344 C C . SER A 1 167 ? 16.327 0.815 2.244 1.00 94.06 167 SER A C 1
ATOM 1346 O O . SER A 1 167 ? 16.713 0.598 3.387 1.00 94.06 167 SER A O 1
ATOM 1348 N N . TYR A 1 168 ? 15.544 1.857 1.945 1.00 94.81 168 TYR A N 1
ATOM 1349 C CA . TYR A 1 168 ? 15.027 2.773 2.967 1.00 94.81 168 TYR A CA 1
ATOM 1350 C C . TYR A 1 168 ? 14.077 2.082 3.958 1.00 94.81 168 TYR A C 1
ATOM 1352 O O . TYR A 1 168 ? 14.077 2.435 5.134 1.00 94.81 168 TYR A O 1
ATOM 1360 N N . PHE A 1 169 ? 13.291 1.111 3.490 1.00 93.62 169 PHE A N 1
ATOM 1361 C CA . PHE A 1 169 ? 12.380 0.320 4.322 1.00 93.62 169 PHE A CA 1
ATOM 1362 C C . PHE A 1 169 ? 13.018 -0.936 4.925 1.00 93.62 169 PHE A C 1
ATOM 1364 O O . PHE A 1 169 ? 12.307 -1.727 5.528 1.00 93.62 169 PHE A O 1
ATOM 1371 N N . GLU A 1 170 ? 14.337 -1.110 4.794 1.00 93.31 170 GLU A N 1
ATOM 1372 C CA . GLU A 1 170 ? 15.062 -2.287 5.300 1.00 93.31 170 GLU A CA 1
ATOM 1373 C C . GLU A 1 170 ? 14.619 -3.615 4.643 1.00 93.31 170 GLU A C 1
ATOM 1375 O O . GLU A 1 170 ? 14.884 -4.698 5.155 1.00 93.31 170 GLU A O 1
ATOM 1380 N N . GLU A 1 171 ? 14.025 -3.535 3.450 1.00 92.38 171 GLU A N 1
ATOM 1381 C CA . GLU A 1 171 ? 13.539 -4.659 2.639 1.00 92.38 171 GLU A CA 1
ATOM 1382 C C . GLU A 1 171 ? 14.307 -4.718 1.310 1.00 92.38 171 GLU A C 1
ATOM 1384 O O . GLU A 1 171 ? 13.737 -4.620 0.228 1.00 92.38 171 GLU A O 1
ATOM 1389 N N . ALA A 1 172 ? 15.641 -4.776 1.370 1.00 93.06 172 ALA A N 1
ATOM 1390 C CA . ALA A 1 172 ? 16.481 -4.716 0.174 1.00 93.06 172 ALA A CA 1
ATOM 1391 C C . ALA A 1 172 ? 16.199 -5.867 -0.812 1.00 93.06 172 ALA A C 1
ATOM 1393 O O . ALA A 1 172 ? 16.069 -7.018 -0.408 1.00 93.06 172 ALA A O 1
ATOM 1394 N N . VAL A 1 173 ? 16.200 -5.549 -2.113 1.00 93.06 173 VAL A N 1
ATOM 1395 C CA . VAL A 1 173 ? 16.001 -6.525 -3.197 1.00 93.06 173 VAL A CA 1
ATOM 1396 C C . VAL A 1 173 ? 17.124 -7.568 -3.191 1.00 93.06 173 VAL A C 1
ATOM 1398 O O . VAL A 1 173 ? 18.299 -7.234 -3.365 1.00 93.06 173 VAL A O 1
ATOM 1401 N N . ILE A 1 174 ? 16.749 -8.833 -3.045 1.00 91.50 174 ILE A N 1
ATOM 1402 C CA . ILE A 1 174 ? 17.599 -10.018 -3.029 1.00 91.50 174 ILE A CA 1
ATOM 1403 C C . ILE A 1 174 ? 17.700 -10.579 -4.457 1.00 91.50 174 ILE A C 1
ATOM 1405 O O . ILE A 1 174 ? 16.760 -11.191 -4.962 1.00 91.50 174 ILE A O 1
ATOM 1409 N N . PRO A 1 175 ? 18.836 -10.406 -5.155 1.00 89.44 175 PRO A N 1
ATOM 1410 C CA . PRO A 1 175 ? 18.985 -10.936 -6.507 1.00 89.44 175 PRO A CA 1
ATOM 1411 C C . PRO A 1 175 ? 18.930 -12.469 -6.511 1.00 89.44 175 PRO A C 1
ATOM 1413 O O . PRO A 1 175 ? 19.556 -13.113 -5.669 1.00 89.44 175 PRO A O 1
ATOM 1416 N N . LYS A 1 176 ? 18.252 -13.058 -7.506 1.00 89.00 176 LYS A N 1
ATOM 1417 C CA . LYS A 1 176 ? 18.229 -14.520 -7.703 1.00 89.00 176 LYS A CA 1
ATOM 1418 C C . LYS A 1 176 ? 19.627 -15.093 -7.943 1.00 89.00 176 LYS A C 1
ATOM 1420 O O . LYS A 1 176 ? 19.960 -16.161 -7.436 1.00 89.00 176 LYS A O 1
ATOM 1425 N N . SER A 1 177 ? 20.448 -14.397 -8.727 1.00 89.06 177 SER A N 1
ATOM 1426 C CA . SER A 1 177 ? 21.827 -14.793 -9.020 1.00 89.06 177 SER A CA 1
ATOM 1427 C C . SER A 1 177 ? 22.662 -13.593 -9.482 1.00 89.06 177 SER A C 1
ATOM 1429 O O . SER A 1 177 ? 22.150 -12.481 -9.624 1.00 89.06 177 SER A O 1
ATOM 1431 N N . LYS A 1 178 ? 23.965 -13.796 -9.729 1.00 84.44 178 LYS A N 1
ATOM 1432 C CA . LYS A 1 178 ? 24.824 -12.747 -10.313 1.00 84.44 178 LYS A CA 1
ATOM 1433 C C . LYS A 1 178 ? 24.370 -12.346 -11.721 1.00 84.44 178 LYS A C 1
ATOM 1435 O O . LYS A 1 178 ? 24.453 -11.168 -12.061 1.00 84.44 178 LYS A O 1
ATOM 1440 N N . ASP A 1 179 ? 23.872 -13.307 -12.494 1.00 88.56 179 ASP A N 1
ATOM 1441 C CA . ASP A 1 179 ? 23.413 -13.106 -13.873 1.00 88.56 179 ASP A CA 1
ATOM 1442 C C . ASP A 1 179 ? 21.952 -12.625 -13.933 1.00 88.56 179 ASP A C 1
ATOM 1444 O O . ASP A 1 179 ? 21.524 -12.008 -14.909 1.00 88.56 179 ASP A O 1
ATOM 1448 N N . GLU A 1 180 ? 21.197 -12.820 -12.848 1.00 86.88 180 GLU A N 1
ATOM 1449 C CA . GLU A 1 180 ? 19.826 -12.344 -12.674 1.00 86.88 180 GLU A CA 1
ATOM 1450 C C . GLU A 1 180 ? 19.735 -11.367 -11.489 1.00 86.88 180 GLU A C 1
ATOM 1452 O O . GLU A 1 180 ? 19.264 -11.733 -10.406 1.00 86.88 180 GLU A O 1
ATOM 1457 N N . PRO A 1 181 ? 20.148 -10.094 -11.672 1.00 90.38 181 PRO A N 1
ATOM 1458 C CA . PRO A 1 181 ? 20.213 -9.100 -10.601 1.00 90.38 181 PRO A CA 1
ATOM 1459 C C . PRO A 1 181 ? 18.831 -8.493 -10.292 1.00 90.38 181 PRO A C 1
ATOM 1461 O O . PRO A 1 181 ? 18.646 -7.272 -10.306 1.00 90.38 181 PRO A O 1
ATOM 1464 N N . HIS A 1 182 ? 17.832 -9.348 -10.089 1.00 93.75 182 HIS A N 1
ATOM 1465 C CA . HIS A 1 182 ? 16.459 -8.962 -9.800 1.00 93.75 182 HIS A CA 1
ATOM 1466 C C . HIS A 1 182 ? 15.701 -10.048 -9.028 1.00 93.75 182 HIS A C 1
ATOM 1468 O O . HIS A 1 182 ? 16.007 -11.235 -9.141 1.00 93.75 182 HIS A O 1
ATOM 1474 N N . GLU A 1 183 ? 14.676 -9.622 -8.299 1.00 94.81 183 GLU A N 1
ATOM 1475 C CA . GLU A 1 183 ? 13.568 -10.475 -7.869 1.00 94.81 183 GLU A CA 1
ATOM 1476 C C . GLU A 1 183 ? 12.473 -10.462 -8.934 1.00 94.81 183 GLU A C 1
ATOM 1478 O O . GLU A 1 183 ? 12.353 -9.505 -9.705 1.00 94.81 183 GLU A O 1
ATOM 1483 N N . GLU A 1 184 ? 11.653 -11.507 -8.984 1.00 94.19 184 GLU A N 1
ATOM 1484 C CA . GLU A 1 184 ? 10.542 -11.597 -9.928 1.00 94.19 184 GLU A CA 1
ATOM 1485 C C . GLU A 1 184 ? 9.315 -12.183 -9.235 1.00 94.19 184 GLU A C 1
ATOM 1487 O O . GLU A 1 184 ? 9.408 -13.232 -8.599 1.00 94.19 184 GLU A O 1
ATOM 1492 N N . TYR A 1 185 ? 8.176 -11.516 -9.407 1.00 95.12 185 TYR A N 1
ATOM 1493 C CA . TYR A 1 185 ? 6.882 -11.913 -8.860 1.00 95.12 185 TYR A CA 1
ATOM 1494 C C . TYR A 1 185 ? 5.849 -11.940 -9.976 1.00 95.12 185 TYR A C 1
ATOM 1496 O O . TYR A 1 185 ? 5.851 -11.052 -10.835 1.00 95.12 185 TYR A O 1
ATOM 1504 N N . SER A 1 186 ? 4.949 -12.922 -9.969 1.00 95.31 186 SER A N 1
ATOM 1505 C CA . SER A 1 186 ? 3.814 -12.879 -10.889 1.00 95.31 186 SER A CA 1
ATOM 1506 C C . SER A 1 186 ? 2.854 -11.762 -10.472 1.00 95.31 186 SER A C 1
ATOM 1508 O O . SER A 1 186 ? 2.706 -11.450 -9.287 1.00 95.31 186 SER A O 1
ATOM 1510 N N . LEU A 1 187 ? 2.156 -11.158 -11.431 1.00 94.00 187 LEU A N 1
ATOM 1511 C CA . LEU A 1 187 ? 1.131 -10.164 -11.140 1.00 94.00 187 LEU A CA 1
ATOM 1512 C C . LEU A 1 187 ? 0.012 -10.795 -10.306 1.00 94.00 187 LEU A C 1
ATOM 1514 O O . LEU A 1 187 ? -0.550 -10.133 -9.441 1.00 94.00 187 LEU A O 1
ATOM 1518 N N . LYS A 1 188 ? -0.262 -12.090 -10.495 1.00 94.25 188 LYS A N 1
ATOM 1519 C CA . LYS A 1 188 ? -1.154 -12.853 -9.618 1.00 94.25 188 LYS A CA 1
ATOM 1520 C C . LYS A 1 188 ? -0.726 -12.761 -8.144 1.00 94.25 188 LYS A C 1
ATOM 1522 O O . LYS A 1 188 ? -1.566 -12.429 -7.311 1.00 94.25 188 LYS A O 1
ATOM 1527 N N . ASP A 1 189 ? 0.550 -12.985 -7.832 1.00 93.75 189 ASP A N 1
ATOM 1528 C CA . ASP A 1 189 ? 1.059 -12.935 -6.451 1.00 93.75 189 ASP A CA 1
ATOM 1529 C C . ASP A 1 189 ? 1.061 -11.509 -5.893 1.00 93.75 189 ASP A C 1
ATOM 1531 O O . ASP A 1 189 ? 0.698 -11.286 -4.737 1.00 93.75 189 ASP A O 1
ATOM 1535 N N . VAL A 1 190 ? 1.409 -10.521 -6.723 1.00 94.12 190 VAL A N 1
ATOM 1536 C CA . VAL A 1 190 ? 1.352 -9.107 -6.327 1.00 94.12 190 VAL A CA 1
ATOM 1537 C C . VAL A 1 190 ? -0.084 -8.719 -5.971 1.00 94.12 190 VAL A C 1
ATOM 1539 O O . VAL A 1 190 ? -0.322 -8.201 -4.884 1.00 94.12 190 VAL A O 1
ATOM 1542 N N . LEU A 1 191 ? -1.055 -9.005 -6.847 1.00 93.81 191 LEU A N 1
ATOM 1543 C CA . LEU A 1 191 ? -2.459 -8.643 -6.631 1.00 93.81 191 LEU A CA 1
ATOM 1544 C C . LEU A 1 191 ? -3.091 -9.401 -5.452 1.00 93.81 191 LEU A C 1
ATOM 1546 O O . LEU A 1 191 ? -3.951 -8.842 -4.772 1.00 93.81 191 LEU A O 1
ATOM 1550 N N . TYR A 1 192 ? -2.643 -10.629 -5.168 1.00 94.44 192 TYR A N 1
ATOM 1551 C CA . TYR A 1 192 ? -3.083 -11.398 -4.001 1.00 94.44 192 TYR A CA 1
ATOM 1552 C C . TYR A 1 192 ? -2.804 -10.666 -2.679 1.00 94.44 192 TYR A C 1
ATOM 1554 O O . TYR A 1 192 ? -3.637 -10.688 -1.774 1.00 94.44 192 TYR A O 1
ATOM 1562 N N . ASN A 1 193 ? -1.684 -9.943 -2.597 1.00 93.75 193 ASN A N 1
ATOM 1563 C CA . ASN A 1 193 ? -1.240 -9.231 -1.395 1.00 93.75 193 ASN A CA 1
ATOM 1564 C C . ASN A 1 193 ? -1.815 -7.805 -1.253 1.00 93.75 193 ASN A C 1
ATOM 1566 O O . ASN A 1 193 ? -1.475 -7.089 -0.311 1.00 93.75 193 ASN A O 1
ATOM 1570 N N . LEU A 1 194 ? -2.701 -7.365 -2.154 1.00 92.62 194 LEU A N 1
ATOM 1571 C CA . LEU A 1 194 ? -3.276 -6.017 -2.121 1.00 92.62 194 LEU A CA 1
ATOM 1572 C C . LEU A 1 194 ? -4.659 -6.003 -1.463 1.00 92.62 194 LEU A C 1
ATOM 1574 O O . LEU A 1 194 ? -5.669 -6.317 -2.095 1.00 92.62 194 LEU A O 1
ATOM 1578 N N . ALA A 1 195 ? -4.718 -5.537 -0.212 1.00 90.25 195 ALA A N 1
ATOM 1579 C CA . ALA A 1 195 ? -5.942 -5.499 0.597 1.00 90.25 195 ALA A CA 1
ATOM 1580 C C . ALA A 1 195 ? -7.154 -4.870 -0.119 1.00 90.25 195 ALA A C 1
ATOM 1582 O O . ALA A 1 195 ? -8.261 -5.397 -0.056 1.00 90.25 195 ALA A O 1
ATOM 1583 N N . TYR A 1 196 ? -6.951 -3.766 -0.845 1.00 88.25 196 TYR A N 1
ATOM 1584 C CA . TYR A 1 196 ? -8.036 -2.991 -1.460 1.00 88.25 196 TYR A CA 1
ATOM 1585 C C . TYR A 1 196 ? -8.674 -3.647 -2.697 1.00 88.25 196 TYR A C 1
ATOM 1587 O O . TYR A 1 196 ? -9.776 -3.261 -3.078 1.00 88.25 196 TYR A O 1
ATOM 1595 N N . ILE A 1 197 ? -8.021 -4.636 -3.316 1.00 91.38 197 ILE A N 1
ATOM 1596 C CA . ILE A 1 197 ? -8.605 -5.437 -4.408 1.00 91.38 197 ILE A CA 1
ATOM 1597 C C . ILE A 1 197 ? -8.825 -6.899 -4.021 1.00 91.38 197 ILE A C 1
ATOM 1599 O O . ILE A 1 197 ? -9.365 -7.659 -4.824 1.00 91.38 197 ILE A O 1
ATOM 1603 N N . HIS A 1 198 ? -8.428 -7.308 -2.814 1.00 91.50 198 HIS A N 1
ATOM 1604 C CA . HIS A 1 198 ? -8.354 -8.715 -2.438 1.00 91.50 198 HIS A CA 1
ATOM 1605 C C . HIS A 1 198 ? -9.694 -9.452 -2.581 1.00 91.50 198 HIS A C 1
ATOM 1607 O O . HIS A 1 198 ? -9.730 -10.575 -3.073 1.00 91.50 198 HIS A O 1
ATOM 1613 N N . ARG A 1 199 ? -10.821 -8.795 -2.273 1.00 87.12 199 ARG A N 1
ATOM 1614 C CA . ARG A 1 199 ? -12.161 -9.370 -2.490 1.00 87.12 199 ARG A CA 1
ATOM 1615 C C . ARG A 1 199 ? -12.427 -9.670 -3.969 1.00 87.12 199 ARG A C 1
ATOM 1617 O O . ARG A 1 199 ? -12.888 -10.753 -4.309 1.00 87.12 199 ARG A O 1
ATOM 1624 N N . SER A 1 200 ? -12.086 -8.736 -4.861 1.00 91.00 200 SER A N 1
ATOM 1625 C CA . SER A 1 200 ? -12.213 -8.942 -6.315 1.00 91.00 200 SER A CA 1
ATOM 1626 C C . SER A 1 200 ? -11.256 -10.030 -6.817 1.00 91.00 200 SER A C 1
ATOM 1628 O O . SER A 1 200 ? -11.613 -10.825 -7.689 1.00 91.00 200 SER A O 1
ATOM 1630 N N . TYR A 1 201 ? -10.057 -10.105 -6.230 1.00 92.88 201 TYR A N 1
ATOM 1631 C CA . TYR A 1 201 ? -9.104 -11.178 -6.494 1.00 92.88 201 TYR A CA 1
ATOM 1632 C C . TYR A 1 201 ? -9.676 -12.549 -6.093 1.00 92.88 201 TYR A C 1
ATOM 1634 O O . TYR A 1 201 ? -9.675 -13.454 -6.923 1.00 92.88 201 TYR A O 1
ATOM 1642 N N . ASN A 1 202 ? -10.235 -12.698 -4.887 1.00 90.44 202 ASN A N 1
ATOM 1643 C CA . ASN A 1 202 ? -10.806 -13.964 -4.405 1.00 90.44 202 ASN A CA 1
ATOM 1644 C C . ASN A 1 202 ? -12.035 -14.405 -5.209 1.00 90.44 202 ASN A C 1
ATOM 1646 O O . ASN A 1 202 ? -12.199 -15.595 -5.454 1.00 90.44 202 ASN A O 1
ATOM 1650 N N . VAL A 1 203 ? -12.855 -13.468 -5.701 1.00 90.12 203 VAL A N 1
ATOM 1651 C CA . VAL A 1 203 ? -13.949 -13.788 -6.640 1.00 90.12 203 VAL A CA 1
ATOM 1652 C C . VAL A 1 203 ? -13.407 -14.412 -7.932 1.00 90.12 203 VAL A C 1
ATOM 1654 O O . VAL A 1 203 ? -14.012 -15.331 -8.480 1.00 90.12 203 VAL A O 1
ATOM 1657 N N . THR A 1 204 ? -12.250 -13.945 -8.406 1.00 90.94 204 THR A N 1
ATOM 1658 C CA . THR A 1 204 ? -11.591 -14.484 -9.608 1.00 90.94 204 THR A CA 1
ATOM 1659 C C . THR A 1 204 ? -10.847 -15.797 -9.319 1.00 90.94 204 THR A C 1
ATOM 1661 O O . THR A 1 204 ? -10.801 -16.685 -10.169 1.00 90.94 204 THR A O 1
ATOM 1664 N N . TYR A 1 205 ? -10.276 -15.942 -8.118 1.00 90.94 205 TYR A N 1
ATOM 1665 C CA . TYR A 1 205 ? -9.490 -17.096 -7.673 1.00 90.94 205 TYR A CA 1
ATOM 1666 C C . TYR A 1 205 ? -10.067 -17.716 -6.385 1.00 90.94 205 TYR A C 1
ATOM 1668 O O . TYR A 1 205 ? -9.415 -17.666 -5.341 1.00 90.94 205 TYR A O 1
ATOM 1676 N N . PRO A 1 206 ? -11.243 -18.372 -6.446 1.00 87.88 206 PRO A N 1
ATOM 1677 C CA . PRO A 1 206 ? -11.980 -18.823 -5.256 1.00 87.88 206 PRO A CA 1
ATOM 1678 C C . PRO A 1 206 ? -11.264 -19.914 -4.449 1.00 87.88 206 PRO A C 1
ATOM 1680 O O . PRO A 1 206 ? -11.565 -20.128 -3.281 1.00 87.88 206 PRO A O 1
ATOM 1683 N N . ASN A 1 207 ? -10.296 -20.599 -5.062 1.00 88.56 207 ASN A N 1
ATOM 1684 C CA . ASN A 1 207 ? -9.513 -21.655 -4.417 1.00 88.56 207 ASN A CA 1
ATOM 1685 C C . ASN A 1 207 ? -8.291 -21.120 -3.644 1.00 88.56 207 ASN A C 1
ATOM 1687 O O . ASN A 1 207 ? -7.491 -21.915 -3.154 1.00 88.56 207 ASN A O 1
ATOM 1691 N N . GLN A 1 208 ? -8.075 -19.801 -3.595 1.00 87.12 208 GLN A N 1
ATOM 1692 C CA . GLN A 1 208 ? -6.999 -19.189 -2.812 1.00 87.12 208 GLN A CA 1
ATOM 1693 C C . GLN A 1 208 ? -7.486 -18.838 -1.406 1.00 87.12 208 GLN A C 1
ATOM 1695 O O . GLN A 1 208 ? -8.637 -18.458 -1.205 1.00 87.12 208 GLN A O 1
ATOM 1700 N N . THR A 1 209 ? -6.597 -18.960 -0.421 1.00 86.62 209 THR A N 1
ATOM 1701 C CA . THR A 1 209 ? -6.909 -18.580 0.958 1.00 86.62 209 THR A CA 1
ATOM 1702 C C . THR A 1 209 ? -7.107 -17.074 1.043 1.00 86.62 209 THR A C 1
ATOM 1704 O O . THR A 1 209 ? -6.242 -16.309 0.632 1.00 86.62 209 THR A O 1
ATOM 1707 N N . GLU A 1 210 ? -8.209 -16.631 1.626 1.00 86.25 210 GLU A N 1
ATOM 1708 C CA . GLU A 1 210 ? -8.421 -15.214 1.899 1.00 86.25 210 GLU A CA 1
ATOM 1709 C C . GLU A 1 210 ? -7.463 -14.705 2.991 1.00 86.25 210 GLU A C 1
ATOM 1711 O O . GLU A 1 210 ? -7.421 -15.260 4.092 1.00 86.25 210 GLU A O 1
ATOM 1716 N N . LEU A 1 211 ? -6.679 -13.670 2.667 1.00 87.62 211 LEU A N 1
ATOM 1717 C CA . LEU A 1 211 ? -5.692 -13.032 3.547 1.00 87.62 211 LEU A CA 1
ATOM 1718 C C . LEU A 1 211 ? -6.294 -11.908 4.389 1.00 87.62 211 LEU A C 1
ATOM 1720 O O . LEU A 1 211 ? -5.894 -11.706 5.534 1.00 87.62 211 LEU A O 1
ATOM 1724 N N . PHE A 1 212 ? -7.228 -11.151 3.814 1.00 88.25 212 PHE A N 1
ATOM 1725 C CA . PHE A 1 212 ? -7.781 -9.954 4.438 1.00 88.25 212 PHE A CA 1
ATOM 1726 C C . PHE A 1 212 ? -9.243 -10.184 4.796 1.00 88.25 212 PHE A C 1
ATOM 1728 O O . PHE A 1 212 ? -10.072 -10.392 3.916 1.00 88.25 212 PHE A O 1
ATOM 1735 N N . ILE A 1 213 ? -9.553 -10.113 6.091 1.00 84.81 213 ILE A N 1
ATOM 1736 C CA . ILE A 1 213 ? -10.918 -10.239 6.604 1.00 84.81 213 ILE A CA 1
ATOM 1737 C C . ILE A 1 213 ? -11.458 -8.827 6.872 1.00 84.81 213 ILE A C 1
ATOM 1739 O O . ILE A 1 213 ? -10.849 -8.092 7.659 1.00 84.81 213 ILE A O 1
ATOM 1743 N N . PRO A 1 214 ? -12.578 -8.418 6.250 1.00 84.94 214 PRO A N 1
ATOM 1744 C CA . PRO A 1 214 ? -13.183 -7.125 6.522 1.00 84.94 214 PRO A CA 1
ATOM 1745 C C . PRO A 1 214 ? -13.741 -7.088 7.946 1.00 84.94 214 PRO A C 1
ATOM 1747 O O . PRO A 1 214 ? -14.400 -8.022 8.411 1.00 84.94 214 PRO A O 1
ATOM 1750 N N . ILE A 1 215 ? -13.487 -5.972 8.628 1.00 87.19 215 ILE A N 1
ATOM 1751 C CA . ILE A 1 215 ? -14.019 -5.698 9.960 1.00 87.19 215 ILE A CA 1
ATOM 1752 C C . ILE A 1 215 ? -14.988 -4.519 9.907 1.00 87.19 215 ILE A C 1
ATOM 1754 O O . ILE A 1 215 ? -14.772 -3.535 9.199 1.00 87.19 215 ILE A O 1
ATOM 1758 N N . LEU A 1 216 ? -16.046 -4.608 10.700 1.00 89.19 216 LEU A N 1
ATOM 1759 C CA . LEU A 1 216 ? -17.093 -3.610 10.841 1.00 89.19 216 LEU A CA 1
ATOM 1760 C C . LEU A 1 216 ? -17.017 -2.961 12.224 1.00 89.19 216 LEU A C 1
ATOM 1762 O O . LEU A 1 216 ? -16.600 -3.579 13.204 1.00 89.19 216 LEU A O 1
ATOM 1766 N N . ASN A 1 217 ? -17.447 -1.702 12.307 1.00 88.31 217 ASN A N 1
ATOM 1767 C CA . ASN A 1 217 ? -17.597 -0.958 13.562 1.00 88.31 217 ASN A CA 1
ATOM 1768 C C . ASN A 1 217 ? -16.383 -1.045 14.523 1.00 88.31 217 ASN A C 1
ATOM 1770 O O . ASN A 1 217 ? -16.576 -1.290 15.722 1.00 88.31 217 ASN A O 1
ATOM 1774 N N . PRO A 1 218 ? -15.133 -0.850 14.045 1.00 89.25 218 PRO A N 1
ATOM 1775 C CA . PRO A 1 218 ? -13.962 -0.936 14.906 1.00 89.25 218 PRO A CA 1
ATOM 1776 C C . PRO A 1 218 ? -14.001 0.157 15.978 1.00 89.25 218 PRO A C 1
ATOM 1778 O O . PRO A 1 218 ? -14.103 1.348 15.686 1.00 89.25 218 PRO A O 1
ATOM 1781 N N . LYS A 1 219 ? -13.888 -0.244 17.242 1.00 89.56 219 LYS A N 1
ATOM 1782 C CA . LYS A 1 219 ? -13.882 0.656 18.397 1.00 89.56 219 LYS A CA 1
ATOM 1783 C C . LYS A 1 219 ? -12.928 0.159 19.469 1.00 89.56 219 LYS A C 1
ATOM 1785 O O . LYS A 1 219 ? -12.800 -1.038 19.705 1.00 89.56 219 LYS A O 1
ATOM 1790 N N . ILE A 1 220 ? -12.294 1.085 20.176 1.00 90.50 220 ILE A N 1
ATOM 1791 C CA . ILE A 1 220 ? -11.539 0.761 21.388 1.00 90.50 220 ILE A CA 1
ATOM 1792 C C . ILE A 1 220 ? -12.501 0.860 22.568 1.00 90.50 220 ILE A C 1
ATOM 1794 O O . ILE A 1 220 ? -13.201 1.860 22.716 1.00 90.50 220 ILE A O 1
ATOM 1798 N N . VAL A 1 221 ? -12.553 -0.171 23.406 1.00 90.38 221 VAL A N 1
ATOM 1799 C CA . VAL A 1 221 ? -13.394 -0.214 24.610 1.00 90.38 221 VAL A CA 1
ATOM 1800 C C . VAL A 1 221 ? -12.514 -0.352 25.848 1.00 90.38 221 VAL A C 1
ATOM 1802 O O . VAL A 1 221 ? -11.425 -0.918 25.778 1.00 90.38 221 VAL A O 1
ATOM 1805 N N . ARG A 1 222 ? -12.975 0.168 26.991 1.00 87.31 222 ARG A N 1
ATOM 1806 C CA . ARG A 1 222 ? -12.264 0.067 28.274 1.00 87.31 222 ARG A CA 1
ATOM 1807 C C . ARG A 1 222 ? -13.175 -0.492 29.354 1.00 87.31 222 ARG A C 1
ATOM 1809 O O . ARG A 1 222 ? -14.248 0.046 29.615 1.00 87.31 222 ARG A O 1
ATOM 1816 N N . ASP A 1 223 ? -12.698 -1.523 30.032 1.00 85.19 223 ASP A N 1
ATOM 1817 C CA . ASP A 1 223 ? -13.256 -1.988 31.292 1.00 85.19 223 ASP A CA 1
ATOM 1818 C C . ASP A 1 223 ? -12.594 -1.217 32.439 1.00 85.19 223 ASP A C 1
ATOM 1820 O O . ASP A 1 223 ? -11.400 -1.371 32.706 1.00 85.19 223 ASP A O 1
ATOM 1824 N N . LYS A 1 224 ? -13.370 -0.354 33.103 1.00 81.88 224 LYS A N 1
ATOM 1825 C CA . LYS A 1 224 ? -12.891 0.448 34.237 1.00 81.88 224 LYS A CA 1
ATOM 1826 C C . LYS A 1 224 ? -12.591 -0.407 35.470 1.00 81.88 224 LYS A C 1
ATOM 1828 O O . LYS A 1 224 ? -11.696 -0.051 36.222 1.00 81.88 224 LYS A O 1
ATOM 1833 N N . ILE A 1 225 ? -13.308 -1.517 35.659 1.00 85.06 225 ILE A N 1
ATOM 1834 C CA . ILE A 1 225 ? -13.159 -2.396 36.827 1.00 85.06 225 ILE A CA 1
ATOM 1835 C C . ILE A 1 225 ? -11.876 -3.209 36.680 1.00 85.06 225 ILE A C 1
ATOM 1837 O O . ILE A 1 225 ? -11.062 -3.267 37.593 1.00 85.06 225 ILE A O 1
ATOM 1841 N N . LYS A 1 226 ? -11.668 -3.801 35.499 1.00 83.62 226 LYS A N 1
ATOM 1842 C CA . LYS A 1 226 ? -10.460 -4.590 35.209 1.00 83.62 226 LYS A CA 1
ATOM 1843 C C . LYS A 1 226 ? -9.246 -3.731 34.855 1.00 83.62 226 LYS A C 1
ATOM 1845 O O . LYS A 1 226 ? -8.155 -4.270 34.711 1.00 83.62 226 LYS A O 1
ATOM 1850 N N . ASN A 1 227 ? -9.447 -2.428 34.656 1.00 85.12 227 ASN A N 1
ATOM 1851 C CA . ASN A 1 227 ? -8.468 -1.490 34.111 1.00 85.12 227 ASN A CA 1
ATOM 1852 C C . ASN A 1 227 ? -7.788 -2.004 32.824 1.00 85.12 227 ASN A C 1
ATOM 1854 O O . ASN A 1 227 ? -6.583 -1.860 32.639 1.00 85.12 227 ASN A O 1
ATOM 1858 N N . LYS A 1 228 ? -8.573 -2.618 31.929 1.00 86.50 228 LYS A N 1
ATOM 1859 C CA . LYS A 1 228 ? -8.106 -3.149 30.638 1.00 86.50 228 LYS A CA 1
ATOM 1860 C C . LYS A 1 228 ? -8.805 -2.442 29.485 1.00 86.50 228 LYS A C 1
ATOM 1862 O O . LYS A 1 228 ? -9.979 -2.091 29.599 1.00 86.50 228 LYS A O 1
ATOM 1867 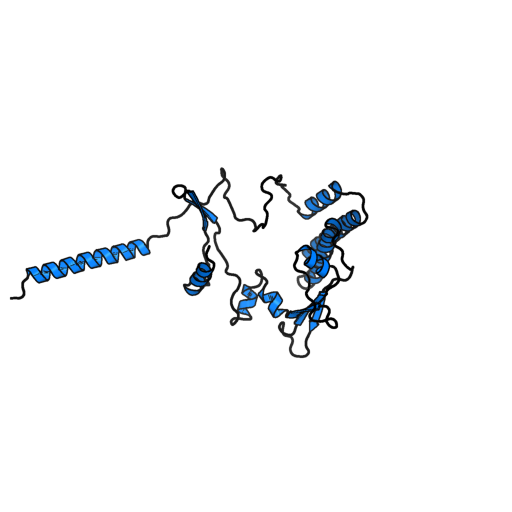N N . ALA A 1 229 ? -8.099 -2.263 28.375 1.00 86.62 229 ALA A N 1
ATOM 1868 C CA . ALA A 1 229 ? -8.659 -1.775 27.122 1.00 86.62 229 ALA A CA 1
ATOM 1869 C C . ALA A 1 229 ? -8.316 -2.743 25.989 1.00 86.62 229 ALA A C 1
ATOM 1871 O O . ALA A 1 229 ? -7.276 -3.394 26.035 1.00 86.62 229 ALA A O 1
ATOM 1872 N N . TRP A 1 230 ? -9.201 -2.856 25.004 1.00 87.44 230 TRP A N 1
ATOM 1873 C CA . TRP A 1 230 ? -8.997 -3.706 23.833 1.00 87.44 230 TRP A CA 1
ATOM 1874 C C . TRP A 1 230 ? -9.766 -3.163 22.630 1.00 87.44 230 TRP A C 1
ATOM 1876 O O . TRP A 1 230 ? -10.666 -2.326 22.768 1.00 87.44 230 TRP A O 1
ATOM 1886 N N . MET A 1 231 ? -9.404 -3.645 21.445 1.00 87.06 231 MET A N 1
ATOM 1887 C CA . MET A 1 231 ? -10.132 -3.374 20.213 1.00 87.06 231 MET A CA 1
ATOM 1888 C C . MET A 1 231 ? -11.319 -4.334 20.097 1.00 87.06 231 MET A C 1
ATOM 1890 O O . MET A 1 231 ? -11.190 -5.535 20.311 1.00 87.06 231 MET A O 1
ATOM 1894 N N . GLN A 1 232 ? -12.487 -3.796 19.774 1.00 88.12 232 GLN A N 1
ATOM 1895 C CA . GLN A 1 232 ? -13.688 -4.548 19.451 1.00 88.12 232 GLN A CA 1
ATOM 1896 C C . GLN A 1 232 ? -14.115 -4.185 18.033 1.00 88.12 232 GLN A C 1
ATOM 1898 O O . GLN A 1 232 ? -14.155 -3.010 17.680 1.00 88.12 232 GLN A O 1
ATOM 1903 N N . PHE A 1 233 ? -14.471 -5.190 17.249 1.00 89.06 233 PHE A N 1
ATOM 1904 C CA . PHE A 1 233 ? -15.040 -5.042 15.918 1.00 89.06 233 PHE A CA 1
ATOM 1905 C C . PHE A 1 233 ? -16.034 -6.177 15.670 1.00 89.06 233 PHE A C 1
ATOM 1907 O O . PHE A 1 233 ? -16.124 -7.129 16.449 1.00 89.06 233 PHE A O 1
ATOM 1914 N N . GLU A 1 234 ? -16.801 -6.037 14.605 1.00 88.75 234 GLU A N 1
ATOM 1915 C CA . GLU A 1 234 ? -17.744 -7.025 14.099 1.00 88.75 234 GLU A CA 1
ATOM 1916 C C . GLU A 1 234 ? -17.193 -7.602 12.790 1.00 88.75 234 GLU A C 1
ATOM 1918 O O . GLU A 1 234 ? -16.409 -6.950 12.103 1.00 88.75 234 GLU A O 1
ATOM 1923 N N . LEU A 1 235 ? -17.568 -8.831 12.452 1.00 89.19 235 LEU A N 1
ATOM 1924 C CA . LEU A 1 235 ? -17.266 -9.421 11.148 1.00 89.19 235 LEU A CA 1
ATOM 1925 C C . LEU A 1 235 ? -18.501 -9.298 10.255 1.00 89.19 235 LEU A C 1
ATOM 1927 O O . LEU A 1 235 ? -19.629 -9.285 10.753 1.00 89.19 235 LEU A O 1
ATOM 1931 N N . GLU A 1 236 ? -18.308 -9.236 8.938 1.00 88.88 236 GLU A N 1
ATOM 1932 C CA . GLU A 1 236 ? -19.438 -9.382 8.014 1.00 88.88 236 GLU A CA 1
ATOM 1933 C C . GLU A 1 236 ? -20.085 -10.774 8.193 1.00 88.88 236 GLU A C 1
ATOM 1935 O O . GLU A 1 236 ? -19.404 -11.723 8.609 1.00 88.88 236 GLU A O 1
ATOM 1940 N N . PRO A 1 237 ? -21.384 -10.945 7.881 1.00 87.88 237 PRO A N 1
ATOM 1941 C CA . PRO A 1 237 ? -22.073 -12.227 8.050 1.00 87.88 237 PRO A CA 1
ATOM 1942 C C . PRO A 1 237 ? -21.371 -13.401 7.352 1.00 87.88 237 PRO A C 1
ATOM 1944 O O . PRO A 1 237 ? -21.275 -14.487 7.917 1.00 87.88 237 PRO A O 1
ATOM 1947 N N . GLU A 1 238 ? -20.811 -13.159 6.165 1.00 85.19 238 GLU A N 1
ATOM 1948 C CA . GLU A 1 238 ? -20.071 -14.139 5.354 1.00 85.19 238 GLU A CA 1
ATOM 1949 C C . GLU A 1 238 ? -18.823 -14.682 6.083 1.00 85.19 238 GLU A C 1
ATOM 1951 O O . GLU A 1 238 ? -18.503 -15.871 5.996 1.00 85.19 238 GLU A O 1
ATOM 1956 N N . HIS A 1 239 ? -18.164 -13.838 6.883 1.00 86.44 239 HIS A N 1
ATOM 1957 C CA . HIS A 1 239 ? -16.966 -14.181 7.657 1.00 86.44 239 HIS A CA 1
ATOM 1958 C C . HIS A 1 239 ? -17.274 -14.533 9.123 1.00 86.44 239 HIS A C 1
ATOM 1960 O O . HIS A 1 239 ? -16.383 -14.933 9.871 1.00 86.44 239 HIS A O 1
ATOM 1966 N N . SER A 1 240 ? -18.535 -14.441 9.553 1.00 86.50 240 SER A N 1
ATOM 1967 C CA . SER A 1 240 ? -18.980 -14.725 10.925 1.00 86.50 240 SER A CA 1
ATOM 1968 C C . SER A 1 240 ? -19.179 -16.227 11.171 1.00 86.50 240 SER A C 1
ATOM 1970 O O . SER A 1 240 ? -20.225 -16.671 11.641 1.00 86.50 240 SER A O 1
ATOM 1972 N N . ASN A 1 241 ? -18.173 -17.034 10.831 1.00 86.88 241 ASN A N 1
ATOM 1973 C CA . ASN A 1 241 ? -18.201 -18.492 10.943 1.00 86.88 241 ASN A CA 1
ATOM 1974 C C . ASN A 1 241 ? -17.072 -19.021 11.842 1.00 86.88 241 ASN A C 1
ATOM 1976 O O . ASN A 1 241 ? -16.053 -18.363 12.064 1.00 86.88 241 ASN A O 1
ATOM 1980 N N . ARG A 1 242 ? -17.251 -20.246 12.358 1.00 84.31 242 ARG A N 1
ATOM 1981 C CA . ARG A 1 242 ? -16.311 -20.866 13.306 1.00 84.31 242 ARG A CA 1
ATOM 1982 C C . ARG A 1 242 ? -14.892 -20.967 12.744 1.00 84.31 242 ARG A C 1
ATOM 1984 O O . ARG A 1 242 ? -13.945 -20.698 13.467 1.00 84.31 242 ARG A O 1
ATOM 1991 N N . THR A 1 243 ? -14.747 -21.289 11.460 1.00 84.44 243 THR A N 1
ATOM 1992 C CA . THR A 1 243 ? -13.439 -21.407 10.799 1.00 84.44 243 THR A CA 1
ATOM 1993 C C . THR A 1 243 ? -12.666 -20.090 10.829 1.00 84.44 243 THR A C 1
ATOM 1995 O O . THR A 1 243 ? -11.480 -20.078 11.156 1.00 84.44 243 THR A O 1
ATOM 1998 N N . THR A 1 244 ? -13.333 -18.975 10.527 1.00 83.38 244 THR A N 1
ATOM 1999 C CA . THR A 1 244 ? -12.720 -17.640 10.552 1.00 83.38 244 THR A CA 1
ATOM 2000 C C . THR A 1 244 ? -12.344 -17.237 11.975 1.00 83.38 244 THR A C 1
ATOM 2002 O O . THR A 1 244 ? -11.235 -16.759 12.204 1.00 83.38 244 THR A O 1
ATOM 2005 N N . LEU A 1 245 ? -13.218 -17.504 12.949 1.00 81.56 245 LEU A N 1
ATOM 2006 C CA . LEU A 1 245 ? -12.939 -17.230 14.361 1.00 81.56 245 LEU A CA 1
ATOM 2007 C C . LEU A 1 245 ? -11.735 -18.023 14.878 1.00 81.56 245 LEU A C 1
ATOM 2009 O O . LEU A 1 245 ? -10.856 -17.439 15.497 1.00 81.56 245 LEU A O 1
ATOM 2013 N N . THR A 1 246 ? -11.627 -19.313 14.552 1.00 83.12 246 THR A N 1
ATOM 2014 C CA . THR A 1 246 ? -10.476 -20.135 14.959 1.00 83.12 246 THR A CA 1
ATOM 2015 C C . THR A 1 246 ? -9.160 -19.622 14.365 1.00 83.12 246 THR A C 1
ATOM 2017 O O . THR A 1 246 ? -8.130 -19.648 15.036 1.00 83.12 246 THR A O 1
ATOM 2020 N N . ARG A 1 247 ? -9.177 -19.093 13.132 1.00 79.12 247 ARG A N 1
ATOM 2021 C CA . ARG A 1 247 ? -7.999 -18.427 12.549 1.00 79.12 247 ARG A CA 1
ATOM 2022 C C . ARG A 1 247 ? -7.612 -17.178 13.344 1.00 79.12 247 ARG A C 1
ATOM 2024 O O . ARG A 1 247 ? -6.430 -16.986 13.607 1.00 79.12 247 ARG A O 1
ATOM 2031 N N . LEU A 1 248 ? -8.583 -16.368 13.766 1.00 76.25 248 LEU A N 1
ATOM 2032 C CA . LEU A 1 248 ? -8.327 -15.178 14.587 1.00 76.25 248 LEU A CA 1
ATOM 2033 C C . LEU A 1 248 ? -7.825 -15.527 15.997 1.00 76.25 248 LEU A C 1
ATOM 2035 O O . LEU A 1 248 ? -6.934 -14.854 16.503 1.00 76.25 248 LEU A O 1
ATOM 2039 N N . GLU A 1 249 ? -8.351 -16.583 16.618 1.00 68.44 249 GLU A N 1
ATOM 2040 C CA . GLU A 1 249 ? -7.914 -17.058 17.941 1.00 68.44 249 GLU A CA 1
ATOM 2041 C C . GLU A 1 249 ? -6.463 -17.551 17.924 1.00 68.44 249 GLU A C 1
ATOM 2043 O O . GLU A 1 249 ? -5.715 -17.298 18.867 1.00 68.44 249 GLU A O 1
ATOM 2048 N N . SER A 1 250 ? -6.034 -18.187 16.827 1.00 60.47 250 SER A N 1
ATOM 2049 C CA . SER A 1 250 ? -4.652 -18.663 16.671 1.00 60.47 250 SER A CA 1
ATOM 2050 C C . SER A 1 250 ? -3.597 -17.547 16.668 1.00 60.47 250 SER A C 1
ATOM 2052 O O . SER A 1 250 ? -2.414 -17.826 16.850 1.00 60.47 250 SER A O 1
ATOM 2054 N N . LEU A 1 251 ? -4.015 -16.286 16.504 1.00 56.94 251 LEU A N 1
ATOM 2055 C CA . LEU A 1 251 ? -3.130 -15.121 16.509 1.00 56.94 251 LEU A CA 1
ATOM 2056 C C . LEU A 1 251 ? -2.733 -14.654 17.925 1.00 56.94 251 LEU A C 1
ATOM 2058 O O . LEU A 1 251 ? -1.926 -13.736 18.027 1.00 56.94 251 LEU A O 1
ATOM 2062 N N . ASN A 1 252 ? -3.236 -15.291 18.997 1.00 48.78 252 ASN A N 1
ATOM 2063 C CA . ASN A 1 252 ? -2.851 -15.036 20.399 1.00 48.78 252 ASN A CA 1
ATOM 2064 C C . ASN A 1 252 ? -2.808 -13.537 20.783 1.00 48.78 252 ASN A C 1
ATOM 2066 O O . ASN A 1 252 ? -1.807 -13.064 21.326 1.00 48.78 252 ASN A O 1
ATOM 2070 N N . PHE A 1 253 ? -3.876 -12.787 20.491 1.00 48.53 253 PHE A N 1
ATOM 2071 C CA . PHE A 1 253 ? -4.022 -11.396 20.948 1.00 48.53 253 PHE A CA 1
ATOM 2072 C C . PHE A 1 253 ? -4.276 -11.278 22.458 1.00 48.53 253 PHE A C 1
ATOM 2074 O O . PHE A 1 253 ? -5.018 -12.123 23.014 1.00 48.53 253 PHE A O 1
#